Protein AF-A0A8J7EP11-F1 (afdb_monomer_lite)

Foldseek 3Di:
DDDDLVDFDPVLLVLLVVLVVLCVVLVVVLVVLQVVQVVVCVVVVHNVSNVVSNVVSLCVQLLSQLQVVLVVLVVCCVPPVVPRDVVVPDRDDNDGDPVSSVVSVLSSVLLVVLVVVLVVVVVVCCVPVVDDPDPVVCVPPVPPPVVVVVSVVSSSSSSSVSSSVVVVVVVVVVVVVVVVVVVVVVVVVD

Sequence (190 aa):
MKFPTWFPFPSSWLNAVLLLFLTVATSYISDKLFDVGFNFSEFADSPEPFILFGVVALLSPIPVIALFHHFIHLGIGKMAPKLQSPEIGKVKGFLPGLISWWEGLQSWLVMSVSTLSMIGIATVTYRFFNIDFSPTASIIHGNEDGFMGLLGISWLVCAAYLYQVAHLVERRLMAIASKTRNVRYNGLNE

Structure (mmCIF, N/CA/C/O backbone):
data_AF-A0A8J7EP11-F1
#
_entry.id   AF-A0A8J7EP11-F1
#
loop_
_atom_site.group_PDB
_atom_site.id
_atom_site.type_symbol
_atom_site.label_atom_id
_atom_site.label_alt_id
_atom_site.label_comp_id
_atom_site.label_asym_id
_atom_site.label_entity_id
_atom_site.label_seq_id
_atom_site.pdbx_PDB_ins_code
_atom_site.Cartn_x
_atom_site.Cartn_y
_atom_site.Cartn_z
_atom_site.occupancy
_atom_site.B_iso_or_equiv
_atom_site.auth_seq_id
_atom_site.auth_comp_id
_atom_site.auth_asym_id
_atom_site.auth_atom_id
_atom_site.pdbx_PDB_model_num
ATOM 1 N N . MET A 1 1 ? -9.736 6.291 29.036 1.00 44.94 1 MET A N 1
ATOM 2 C CA . MET A 1 1 ? -8.778 7.385 28.759 1.00 44.94 1 MET A CA 1
ATOM 3 C C . MET A 1 1 ? -9.124 8.003 27.412 1.00 44.94 1 MET A C 1
ATOM 5 O O . MET A 1 1 ? -9.293 7.254 26.457 1.00 44.94 1 MET A O 1
ATOM 9 N N . LYS A 1 2 ? -9.306 9.328 27.327 1.00 60.53 2 LYS A N 1
ATOM 10 C CA . LYS A 1 2 ? -9.484 10.017 26.037 1.00 60.53 2 LYS A CA 1
ATOM 11 C C . LYS A 1 2 ? -8.101 10.165 25.401 1.00 60.53 2 LYS A C 1
ATOM 13 O O . LYS A 1 2 ? -7.279 10.903 25.928 1.00 60.53 2 LYS A O 1
ATOM 18 N N . PHE A 1 3 ? -7.838 9.424 24.329 1.00 62.81 3 PHE A N 1
ATOM 19 C CA . PHE A 1 3 ? -6.617 9.605 23.544 1.00 62.81 3 PHE A CA 1
ATOM 20 C C . PHE A 1 3 ? -6.680 10.966 22.828 1.00 62.81 3 PHE A C 1
ATOM 22 O O . PHE A 1 3 ? -7.759 11.328 22.342 1.00 62.81 3 PHE A O 1
ATOM 29 N N . PRO A 1 4 ? -5.581 11.733 22.775 1.00 76.00 4 PRO A N 1
ATOM 30 C CA . PRO A 1 4 ? -5.556 12.991 22.044 1.00 76.00 4 PRO A CA 1
ATOM 31 C C . PRO A 1 4 ? -5.832 12.758 20.557 1.00 76.00 4 PRO A C 1
ATOM 33 O O . PRO A 1 4 ? -5.255 11.872 19.940 1.00 76.00 4 PRO A O 1
ATOM 36 N N . THR A 1 5 ? -6.702 13.575 19.965 1.00 72.81 5 THR A N 1
ATOM 37 C CA . THR A 1 5 ? -7.112 13.431 18.557 1.00 72.81 5 THR A CA 1
ATOM 38 C C . THR A 1 5 ? -6.009 13.762 17.558 1.00 72.81 5 THR A C 1
ATOM 40 O O . THR A 1 5 ? -6.146 13.419 16.392 1.00 72.81 5 THR A O 1
ATOM 43 N N . TRP A 1 6 ? -4.939 14.432 17.989 1.00 79.81 6 TRP A N 1
ATOM 44 C CA . TRP A 1 6 ? -3.799 14.778 17.141 1.00 79.81 6 TRP A CA 1
ATOM 45 C C . TRP A 1 6 ? -2.760 13.656 17.043 1.00 79.81 6 TRP A C 1
ATOM 47 O O . TRP A 1 6 ? -1.939 13.698 16.141 1.00 79.81 6 TRP A O 1
ATOM 57 N N . PHE A 1 7 ? -2.789 12.660 17.935 1.00 86.38 7 PHE A N 1
ATOM 58 C CA . PHE A 1 7 ? -1.867 11.526 17.890 1.00 86.38 7 PHE A CA 1
ATOM 59 C C . PHE A 1 7 ? -2.604 10.261 17.419 1.00 86.38 7 PHE A C 1
ATOM 61 O O . PHE A 1 7 ? -3.674 9.964 17.967 1.00 86.38 7 PHE A O 1
ATOM 68 N N . PRO A 1 8 ? -2.063 9.493 16.452 1.00 87.44 8 PRO A N 1
ATOM 69 C CA . PRO A 1 8 ? -2.730 8.298 15.951 1.00 87.44 8 PRO A CA 1
ATOM 70 C C . PRO A 1 8 ? -3.001 7.267 17.039 1.00 87.44 8 PRO A C 1
ATOM 72 O O . PRO A 1 8 ? -2.177 7.016 17.922 1.00 87.44 8 PRO A O 1
ATOM 75 N N . PHE A 1 9 ? -4.178 6.644 16.966 1.00 87.69 9 PHE A N 1
ATOM 76 C CA . PHE A 1 9 ? -4.529 5.566 17.881 1.00 87.69 9 PHE A CA 1
ATOM 77 C C . PHE A 1 9 ? -3.557 4.387 17.707 1.00 87.69 9 PHE A C 1
ATOM 79 O O . PHE A 1 9 ? -3.067 4.160 16.598 1.00 87.69 9 PHE A O 1
ATOM 86 N N . PRO A 1 10 ? -3.322 3.574 18.754 1.00 86.50 10 PRO A N 1
ATOM 87 C CA . PRO A 1 10 ? -2.454 2.400 18.649 1.00 86.50 10 PRO A CA 1
ATOM 88 C C . PRO A 1 10 ? -2.837 1.441 17.510 1.00 86.50 10 PRO A C 1
ATOM 90 O O . PRO A 1 10 ? -1.961 0.855 16.884 1.00 86.50 10 PRO A O 1
ATOM 93 N N . SER A 1 11 ? -4.131 1.323 17.190 1.00 85.31 11 SER A N 1
ATOM 94 C CA . SER A 1 11 ? -4.606 0.524 16.053 1.00 85.31 11 SER A CA 1
ATOM 95 C C . SER A 1 11 ? -4.133 1.071 14.701 1.00 85.31 11 SER A C 1
ATOM 97 O O . SER A 1 11 ? -3.762 0.295 13.829 1.00 85.31 11 SER A O 1
ATOM 99 N N . SER A 1 12 ? -4.086 2.397 14.532 1.00 89.69 12 SER A N 1
ATOM 100 C CA . SER A 1 12 ? -3.582 3.044 13.313 1.00 89.69 12 SER A CA 1
ATOM 101 C C . SER A 1 12 ? -2.085 2.804 13.127 1.00 89.69 12 SER A C 1
ATOM 103 O O . SER A 1 12 ? -1.644 2.535 12.014 1.00 89.69 12 SER A O 1
ATOM 105 N N . TRP A 1 13 ? -1.314 2.847 14.217 1.00 92.12 13 TRP A N 1
ATOM 106 C CA . TRP A 1 13 ? 0.109 2.503 14.201 1.00 92.12 13 TRP A CA 1
ATOM 107 C C . TRP A 1 13 ? 0.344 1.034 13.860 1.00 92.12 13 TRP A C 1
ATOM 109 O O . TRP A 1 13 ? 1.192 0.736 13.023 1.00 92.12 13 TRP A O 1
ATOM 119 N N . LEU A 1 14 ? -0.430 0.121 14.456 1.00 89.75 14 LEU A N 1
ATOM 120 C CA . LEU A 1 14 ? -0.343 -1.304 14.141 1.00 89.75 14 LEU A CA 1
ATOM 121 C C . LEU A 1 14 ? -0.616 -1.559 12.654 1.00 89.75 14 LEU A C 1
ATOM 123 O O . LEU A 1 14 ? 0.159 -2.262 12.013 1.00 89.75 14 LEU A O 1
ATOM 127 N N . ASN A 1 15 ? -1.660 -0.940 12.095 1.00 90.56 15 ASN A N 1
ATOM 128 C CA . ASN A 1 15 ? -1.984 -1.052 10.671 1.00 90.56 15 ASN A CA 1
ATOM 129 C C . ASN A 1 15 ? -0.886 -0.460 9.776 1.00 90.56 15 ASN A C 1
ATOM 131 O O . ASN A 1 15 ? -0.569 -1.041 8.744 1.00 90.56 15 ASN A O 1
ATOM 135 N N . ALA A 1 16 ? -0.268 0.657 10.168 1.00 92.88 16 ALA A N 1
ATOM 136 C CA . ALA A 1 16 ? 0.844 1.248 9.423 1.00 92.88 16 ALA A CA 1
ATOM 137 C C . ALA A 1 16 ? 2.092 0.347 9.426 1.00 92.88 16 ALA A C 1
ATOM 139 O O . ALA A 1 16 ? 2.721 0.155 8.387 1.00 92.88 16 ALA A O 1
ATOM 140 N N . VAL A 1 17 ? 2.422 -0.258 10.569 1.00 92.19 17 VAL A N 1
ATOM 141 C CA . VAL A 1 17 ? 3.530 -1.221 10.675 1.00 92.19 17 VAL A CA 1
ATOM 142 C C . VAL A 1 17 ? 3.228 -2.489 9.878 1.00 92.19 17 VAL A C 1
ATOM 144 O O . VAL A 1 17 ? 4.093 -2.977 9.157 1.00 92.19 17 VAL A O 1
ATOM 147 N N . LEU A 1 18 ? 1.996 -3.000 9.943 1.00 90.69 18 LEU A N 1
ATOM 148 C CA . LEU A 1 18 ? 1.545 -4.119 9.114 1.00 90.69 18 LEU A CA 1
ATOM 149 C C . LEU A 1 18 ? 1.721 -3.809 7.624 1.00 90.69 18 LEU A C 1
ATOM 151 O O . LEU A 1 18 ? 2.224 -4.636 6.863 1.00 90.69 18 LEU A O 1
ATOM 155 N N . LEU A 1 19 ? 1.330 -2.595 7.231 1.00 92.50 19 LEU A N 1
ATOM 156 C CA . LEU A 1 19 ? 1.439 -2.119 5.865 1.00 92.50 19 LEU A CA 1
ATOM 157 C C . LEU A 1 19 ? 2.893 -2.097 5.398 1.00 92.50 19 LEU A C 1
ATOM 159 O O . LEU A 1 19 ? 3.134 -2.443 4.254 1.00 92.50 19 LEU A O 1
ATOM 163 N N . LEU A 1 20 ? 3.859 -1.781 6.267 1.00 91.50 20 LEU A N 1
ATOM 164 C CA . LEU A 1 20 ? 5.286 -1.819 5.929 1.00 91.50 20 LEU A CA 1
ATOM 165 C C . LEU A 1 20 ? 5.729 -3.222 5.484 1.00 91.50 20 LEU A C 1
ATOM 167 O O . LEU A 1 20 ? 6.351 -3.363 4.432 1.00 91.50 20 LEU A O 1
ATOM 171 N N . PHE A 1 21 ? 5.363 -4.267 6.233 1.00 89.69 21 PHE A N 1
ATOM 172 C CA . PHE A 1 21 ? 5.660 -5.652 5.841 1.00 89.69 21 PHE A CA 1
ATOM 173 C C . PHE A 1 21 ? 4.963 -6.036 4.531 1.00 89.69 21 PHE A C 1
ATOM 175 O O . PHE A 1 21 ? 5.546 -6.701 3.674 1.00 89.69 21 PHE A O 1
ATOM 182 N N . LEU A 1 22 ? 3.722 -5.582 4.356 1.00 91.62 22 LEU A N 1
ATOM 183 C CA . LEU A 1 22 ? 2.955 -5.815 3.138 1.00 91.62 22 LEU A CA 1
ATOM 184 C C . LEU A 1 22 ? 3.528 -5.071 1.932 1.00 91.62 22 LEU A C 1
ATOM 186 O O . LEU A 1 22 ? 3.492 -5.617 0.834 1.00 91.62 22 LEU A O 1
ATOM 190 N N . THR A 1 23 ? 4.101 -3.881 2.109 1.00 90.44 23 THR A N 1
ATOM 191 C CA . THR A 1 23 ? 4.789 -3.148 1.039 1.00 90.44 23 THR A CA 1
ATOM 192 C C . THR A 1 23 ? 5.938 -3.978 0.481 1.00 90.44 23 THR A C 1
ATOM 194 O O . THR A 1 23 ? 6.069 -4.067 -0.731 1.00 90.44 23 THR A O 1
ATOM 197 N N . VAL A 1 24 ? 6.720 -4.650 1.334 1.00 89.50 24 VAL A N 1
ATOM 198 C CA . VAL A 1 24 ? 7.819 -5.527 0.885 1.00 89.50 24 VAL A CA 1
ATOM 199 C C . VAL A 1 24 ? 7.292 -6.735 0.105 1.00 89.50 24 VAL A C 1
ATOM 201 O O . VAL A 1 24 ? 7.807 -7.069 -0.959 1.00 89.50 24 VAL A O 1
ATOM 204 N N . ALA A 1 25 ? 6.248 -7.395 0.610 1.00 89.19 25 ALA A N 1
ATOM 205 C CA . ALA A 1 25 ? 5.669 -8.553 -0.072 1.00 89.19 25 ALA A CA 1
ATOM 206 C C . ALA A 1 25 ? 5.038 -8.171 -1.423 1.00 89.19 25 ALA A C 1
ATOM 208 O O . ALA A 1 25 ? 5.203 -8.873 -2.420 1.00 89.19 25 ALA A O 1
ATOM 209 N N . THR A 1 26 ? 4.317 -7.052 -1.458 1.00 90.94 26 THR A N 1
ATOM 210 C CA . THR A 1 26 ? 3.633 -6.575 -2.663 1.00 90.94 26 THR A CA 1
ATOM 211 C C . THR A 1 26 ? 4.607 -6.008 -3.687 1.00 90.94 26 THR A C 1
ATOM 213 O O . THR A 1 26 ? 4.439 -6.308 -4.864 1.00 90.94 26 THR A O 1
ATOM 216 N N . SER A 1 27 ? 5.664 -5.301 -3.269 1.00 90.75 27 SER A N 1
ATOM 217 C CA . SER A 1 27 ? 6.704 -4.821 -4.185 1.00 90.75 27 SER A CA 1
ATOM 218 C C . SER A 1 27 ? 7.434 -5.974 -4.865 1.00 90.75 27 SER A C 1
ATOM 220 O O . SER A 1 27 ? 7.629 -5.925 -6.075 1.00 90.75 27 SER A O 1
ATOM 222 N N . TYR A 1 28 ? 7.750 -7.046 -4.131 1.00 92.44 28 TYR A N 1
ATOM 223 C CA . TYR A 1 28 ? 8.356 -8.246 -4.708 1.00 92.44 28 TYR A CA 1
ATOM 224 C C . TYR A 1 28 ? 7.461 -8.895 -5.776 1.00 92.44 28 TYR A C 1
ATOM 226 O O . TYR A 1 28 ? 7.932 -9.268 -6.848 1.00 92.44 28 TYR A O 1
ATOM 234 N N . ILE A 1 29 ? 6.157 -9.019 -5.504 1.00 92.69 29 ILE A N 1
ATOM 235 C CA . ILE A 1 29 ? 5.203 -9.594 -6.463 1.00 92.69 29 ILE A CA 1
ATOM 236 C C . ILE A 1 29 ? 5.065 -8.694 -7.696 1.00 92.69 29 ILE A C 1
ATOM 238 O O . ILE A 1 29 ? 5.097 -9.196 -8.818 1.00 92.69 29 ILE A O 1
ATOM 242 N N . SER A 1 30 ? 4.929 -7.380 -7.501 1.00 93.12 30 SER A N 1
ATOM 243 C CA . SER A 1 30 ? 4.805 -6.423 -8.602 1.00 93.12 30 SER A CA 1
ATOM 244 C C . SER A 1 30 ? 6.060 -6.401 -9.476 1.00 93.12 30 SER A C 1
ATOM 246 O O . SER A 1 30 ? 5.925 -6.428 -10.693 1.00 93.12 30 SER A O 1
ATOM 248 N N . ASP A 1 31 ? 7.257 -6.439 -8.885 1.00 92.75 31 ASP A N 1
ATOM 249 C CA . ASP A 1 31 ? 8.540 -6.526 -9.599 1.00 92.75 31 ASP A CA 1
ATOM 250 C C . ASP A 1 31 ? 8.586 -7.745 -10.531 1.00 92.75 31 ASP A C 1
ATOM 252 O O . ASP A 1 31 ? 8.816 -7.620 -11.731 1.00 92.75 31 ASP A O 1
ATOM 256 N N . LYS A 1 32 ? 8.224 -8.925 -10.016 1.00 94.69 32 LYS A N 1
ATOM 257 C CA . LYS A 1 32 ? 8.167 -10.156 -10.821 1.00 94.69 32 LYS A CA 1
ATOM 258 C C . LYS A 1 32 ? 7.123 -10.086 -11.935 1.00 94.69 32 LYS A C 1
ATOM 260 O O . LYS 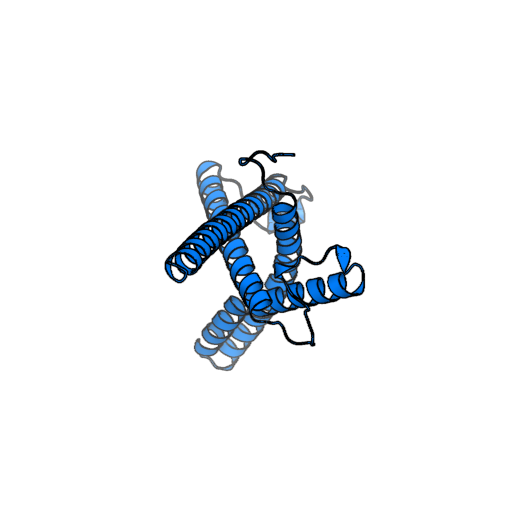A 1 32 ? 7.347 -10.633 -13.012 1.00 94.69 32 LYS A O 1
ATOM 265 N N . LEU A 1 33 ? 5.989 -9.429 -11.701 1.00 94.06 33 LEU A N 1
ATOM 266 C CA . LEU A 1 33 ? 4.974 -9.221 -12.736 1.00 94.06 33 LEU A CA 1
ATOM 267 C C . LEU A 1 33 ? 5.465 -8.263 -13.828 1.00 94.06 33 LEU A C 1
ATOM 269 O O . LEU A 1 33 ? 5.211 -8.527 -15.003 1.00 94.06 33 LEU A O 1
ATOM 273 N N . PHE A 1 34 ? 6.196 -7.204 -13.468 1.00 93.62 34 PHE A N 1
ATOM 274 C CA . PHE A 1 34 ? 6.824 -6.307 -14.438 1.00 93.62 34 PHE A CA 1
ATOM 275 C C . PHE A 1 34 ? 7.907 -7.014 -15.255 1.00 93.62 34 PHE A C 1
ATOM 277 O O . PHE A 1 34 ? 7.884 -6.889 -16.476 1.00 93.62 34 PHE A O 1
ATOM 284 N N . ASP A 1 35 ? 8.777 -7.812 -14.625 1.00 94.62 35 ASP A N 1
ATOM 285 C CA . ASP A 1 35 ? 9.791 -8.624 -15.317 1.00 94.62 35 ASP A CA 1
ATOM 286 C C . ASP A 1 35 ? 9.147 -9.551 -16.356 1.00 94.62 35 ASP A C 1
ATOM 288 O O . ASP A 1 35 ? 9.563 -9.608 -17.513 1.00 94.62 35 ASP A O 1
ATOM 292 N N . VAL A 1 36 ? 8.098 -10.279 -15.956 1.00 95.62 36 VAL A N 1
ATOM 293 C CA . VAL A 1 36 ? 7.364 -11.175 -16.860 1.00 95.62 36 VAL A CA 1
ATOM 294 C C . VAL A 1 36 ? 6.720 -10.384 -17.996 1.00 95.62 36 VAL A C 1
ATOM 296 O O . VAL A 1 36 ? 6.831 -10.792 -19.151 1.00 95.6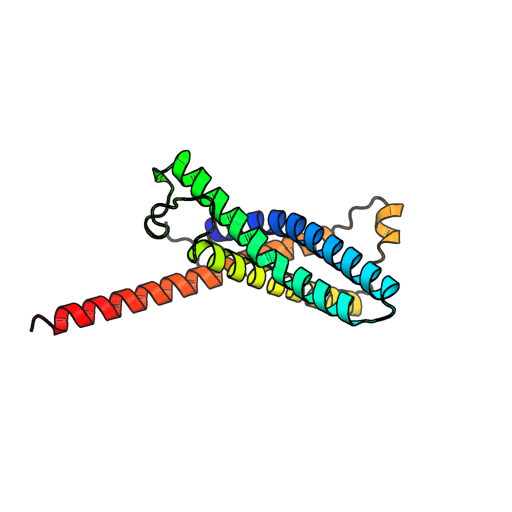2 36 VAL A O 1
ATOM 299 N N . GLY A 1 37 ? 6.088 -9.250 -17.691 1.00 94.94 37 GLY A N 1
ATOM 300 C CA . GLY A 1 37 ? 5.475 -8.380 -18.691 1.00 94.94 37 GLY A CA 1
ATOM 301 C C . GLY A 1 37 ? 6.472 -7.831 -19.703 1.00 94.94 37 GLY A C 1
ATOM 302 O O . GLY A 1 37 ? 6.186 -7.825 -20.899 1.00 94.94 37 GLY A O 1
ATOM 303 N N . PHE A 1 38 ? 7.645 -7.418 -19.230 1.00 95.12 38 PHE A N 1
ATOM 304 C CA . PHE A 1 38 ? 8.735 -6.924 -20.059 1.00 95.12 38 PHE A CA 1
ATOM 305 C C . PHE A 1 38 ? 9.274 -8.029 -20.976 1.00 95.12 38 PHE A C 1
ATOM 307 O O . PHE A 1 38 ? 9.280 -7.863 -22.192 1.00 95.12 38 PHE A O 1
ATOM 314 N N . ASN A 1 39 ? 9.590 -9.202 -20.422 1.00 96.00 39 ASN A N 1
ATOM 315 C CA . ASN A 1 39 ? 10.084 -10.344 -21.196 1.00 96.00 39 ASN A CA 1
ATOM 316 C C . ASN A 1 39 ? 9.076 -10.816 -22.258 1.00 96.00 39 ASN A C 1
ATOM 318 O O . ASN A 1 39 ? 9.457 -11.162 -23.374 1.00 96.00 39 ASN A O 1
ATOM 322 N N . PHE A 1 40 ? 7.779 -10.832 -21.931 1.00 94.62 40 PHE A N 1
ATOM 323 C CA . PHE A 1 40 ? 6.734 -11.171 -22.902 1.00 94.62 40 PHE A CA 1
ATOM 324 C C . PHE A 1 40 ? 6.581 -10.106 -23.987 1.00 94.62 40 PHE A C 1
ATOM 326 O O . PHE A 1 40 ? 6.304 -10.452 -25.133 1.00 94.62 40 PHE A O 1
ATOM 333 N N . SER A 1 41 ? 6.745 -8.831 -23.634 1.00 96.12 41 SER A N 1
ATOM 334 C CA . SER A 1 41 ? 6.695 -7.722 -24.585 1.00 96.12 41 SER A CA 1
ATOM 335 C C . SER A 1 41 ? 7.848 -7.796 -25.585 1.00 96.12 41 SER A C 1
ATOM 337 O O . SER A 1 41 ? 7.604 -7.681 -26.784 1.00 96.12 41 SER A O 1
ATOM 339 N N . GLU A 1 42 ? 9.064 -8.092 -25.115 1.00 95.94 42 GLU A N 1
ATOM 340 C CA . GLU A 1 42 ? 10.221 -8.333 -25.986 1.00 95.94 42 GLU A CA 1
ATOM 341 C C . GLU A 1 42 ? 10.027 -9.576 -26.863 1.00 95.94 42 GLU A C 1
ATOM 343 O O . GLU A 1 42 ? 10.293 -9.536 -28.062 1.00 95.94 42 GLU A O 1
ATOM 348 N N . PHE A 1 43 ? 9.516 -10.675 -26.298 1.00 96.00 43 PHE A N 1
ATOM 349 C CA . PHE A 1 43 ? 9.269 -11.906 -27.054 1.00 96.00 43 PHE A CA 1
ATOM 350 C C . PHE A 1 43 ? 8.225 -11.725 -28.165 1.00 96.00 43 PHE A C 1
ATOM 352 O O . PHE A 1 43 ? 8.357 -12.305 -29.243 1.00 96.00 43 PHE A O 1
ATOM 359 N N . ALA A 1 44 ? 7.175 -10.949 -27.898 1.00 94.88 44 ALA A N 1
ATOM 360 C CA . ALA A 1 44 ? 6.080 -10.716 -28.832 1.00 94.88 44 ALA A CA 1
ATOM 361 C C . ALA A 1 44 ? 6.305 -9.508 -29.761 1.00 94.88 44 ALA A C 1
ATOM 363 O O . ALA A 1 44 ? 5.425 -9.236 -30.574 1.00 94.88 44 ALA A O 1
ATOM 364 N N . ASP A 1 45 ? 7.421 -8.780 -29.610 1.00 96.00 45 ASP A N 1
ATOM 365 C CA . ASP A 1 45 ? 7.717 -7.504 -30.286 1.00 96.00 45 ASP A CA 1
ATOM 366 C C . ASP A 1 45 ? 6.526 -6.526 -30.250 1.00 96.00 45 ASP A C 1
ATOM 368 O O . ASP A 1 45 ? 6.132 -5.912 -31.243 1.00 96.00 45 ASP A O 1
ATOM 372 N N . SER A 1 46 ? 5.862 -6.462 -29.093 1.00 95.88 46 SER A N 1
ATOM 373 C CA . SER A 1 46 ? 4.588 -5.759 -28.940 1.00 95.88 46 SER A CA 1
ATOM 374 C C . SER A 1 46 ? 4.449 -5.198 -27.518 1.00 95.88 46 SER A C 1
ATOM 376 O O . SER A 1 46 ? 4.849 -5.864 -26.558 1.00 95.88 46 SER A O 1
ATOM 378 N N . PRO A 1 47 ? 3.953 -3.961 -27.327 1.00 93.94 47 PRO A N 1
ATOM 379 C CA . PRO A 1 47 ? 3.862 -3.335 -26.003 1.00 93.94 47 PRO A CA 1
ATOM 380 C C . PRO A 1 47 ? 2.676 -3.830 -25.154 1.00 93.94 47 PRO A C 1
ATOM 382 O O . PRO A 1 47 ? 2.626 -3.578 -23.947 1.00 93.94 47 PRO A O 1
ATOM 385 N N . GLU A 1 48 ? 1.700 -4.517 -25.749 1.00 95.75 48 GLU A N 1
ATOM 386 C CA . GLU A 1 48 ? 0.456 -4.936 -25.098 1.00 95.75 48 GLU A CA 1
ATOM 387 C C . GLU A 1 48 ? 0.676 -5.836 -23.870 1.00 95.75 48 GLU A C 1
ATOM 389 O O . GLU A 1 48 ? 0.032 -5.581 -22.845 1.00 95.75 48 GLU A O 1
ATOM 394 N N . PRO A 1 49 ? 1.581 -6.840 -23.889 1.00 94.38 49 PRO A N 1
ATOM 395 C CA . PRO A 1 49 ? 1.853 -7.656 -22.712 1.00 94.38 49 PRO A CA 1
ATOM 396 C C . PRO A 1 49 ? 2.387 -6.827 -21.544 1.00 94.38 49 PRO A C 1
ATOM 398 O O . PRO A 1 49 ? 1.936 -7.015 -20.416 1.00 94.38 49 PRO A O 1
ATOM 401 N N . PHE A 1 50 ? 3.278 -5.863 -21.796 1.00 94.44 50 PHE A N 1
ATOM 402 C CA . PHE A 1 50 ? 3.811 -5.000 -20.742 1.00 94.44 50 PHE A CA 1
ATOM 403 C C . PHE A 1 50 ? 2.699 -4.186 -20.069 1.00 94.44 50 PHE A C 1
ATOM 405 O O . PHE A 1 50 ? 2.635 -4.120 -18.842 1.00 94.44 50 PHE A O 1
ATOM 412 N N . ILE A 1 51 ? 1.772 -3.629 -20.855 1.00 95.62 51 ILE A N 1
ATOM 413 C CA . ILE A 1 51 ? 0.620 -2.886 -20.324 1.00 95.62 51 ILE A CA 1
ATOM 414 C C . ILE A 1 51 ? -0.289 -3.812 -19.506 1.00 95.62 51 ILE A C 1
ATOM 416 O O . ILE A 1 51 ? -0.676 -3.460 -18.389 1.00 95.62 51 ILE A O 1
ATOM 420 N N . LEU A 1 52 ? -0.613 -5.000 -20.028 1.00 96.44 52 LEU A N 1
ATOM 421 C CA . LEU A 1 52 ? -1.466 -5.975 -19.343 1.00 96.44 52 LEU A CA 1
ATOM 422 C C . LEU A 1 52 ? -0.869 -6.381 -17.991 1.00 96.44 52 LEU A C 1
ATOM 424 O O . LEU A 1 52 ? -1.537 -6.278 -16.959 1.00 96.44 52 LEU A O 1
ATOM 428 N N . PHE A 1 53 ? 0.391 -6.811 -17.987 1.00 95.81 53 PHE A N 1
ATOM 429 C CA . PHE A 1 53 ? 1.088 -7.201 -16.766 1.00 95.81 53 PHE A CA 1
ATOM 430 C C . PHE A 1 53 ? 1.306 -6.017 -15.826 1.00 95.81 53 PHE A C 1
ATOM 432 O O . PHE A 1 53 ? 1.209 -6.203 -14.618 1.00 95.81 53 PHE A O 1
ATOM 439 N N . GLY A 1 54 ? 1.493 -4.801 -16.343 1.00 94.19 54 GLY A N 1
ATOM 440 C CA . GLY A 1 54 ? 1.549 -3.585 -15.535 1.00 94.19 54 GLY A CA 1
ATOM 441 C C . GLY A 1 54 ? 0.242 -3.304 -14.789 1.00 94.19 54 GLY A C 1
ATOM 442 O O . GLY A 1 54 ? 0.267 -3.003 -13.596 1.00 94.19 54 GLY A O 1
ATOM 443 N N . VAL A 1 55 ? -0.916 -3.473 -15.439 1.00 95.31 55 VAL A N 1
ATOM 444 C CA . VAL A 1 55 ? -2.228 -3.362 -14.770 1.00 95.31 55 VAL A CA 1
ATOM 445 C C . VAL A 1 55 ? -2.395 -4.453 -13.711 1.00 95.31 55 VAL A C 1
ATOM 447 O O . VAL A 1 55 ? -2.857 -4.173 -12.603 1.00 95.31 55 VAL A O 1
ATOM 450 N N . VAL A 1 56 ? -1.987 -5.688 -14.014 1.00 95.75 56 VAL A N 1
ATOM 451 C CA . VAL A 1 56 ? -2.024 -6.790 -13.040 1.00 95.75 56 VAL A CA 1
ATOM 452 C C . VAL A 1 56 ? -1.099 -6.501 -11.855 1.00 95.75 56 VAL A C 1
ATOM 454 O O . VAL A 1 56 ? -1.523 -6.680 -10.718 1.00 95.75 56 VAL A O 1
ATOM 457 N N . ALA A 1 57 ? 0.111 -5.992 -12.091 1.00 93.69 57 ALA A N 1
ATOM 458 C CA . ALA A 1 57 ? 1.079 -5.611 -11.062 1.00 93.69 57 ALA A CA 1
ATOM 459 C C . ALA A 1 57 ? 0.596 -4.447 -10.188 1.00 93.69 57 ALA A C 1
ATOM 461 O O . ALA A 1 57 ? 0.932 -4.385 -9.006 1.00 93.69 57 ALA A O 1
ATOM 462 N N . LEU A 1 58 ? -0.199 -3.535 -10.754 1.00 92.69 58 LEU A N 1
ATOM 463 C CA . LEU A 1 58 ? -0.808 -2.425 -10.023 1.00 92.69 58 LEU A CA 1
ATOM 464 C C . LEU A 1 58 ? -1.968 -2.888 -9.130 1.00 92.69 58 LEU A C 1
ATOM 466 O O . LEU A 1 58 ? -2.188 -2.325 -8.060 1.00 92.69 58 LEU A O 1
ATOM 470 N N . LEU A 1 59 ? -2.725 -3.897 -9.567 1.00 93.88 59 LEU A N 1
ATOM 471 C CA . LEU A 1 59 ? -3.880 -4.417 -8.832 1.00 93.88 59 LEU A CA 1
ATOM 472 C C . LEU A 1 59 ? -3.532 -5.579 -7.896 1.00 93.88 59 LEU A C 1
ATOM 474 O O . LEU A 1 59 ? -4.278 -5.824 -6.947 1.00 93.88 59 LEU A O 1
ATOM 478 N N . SER A 1 60 ? -2.409 -6.270 -8.112 1.00 93.19 60 SER A N 1
ATOM 479 C CA . SER A 1 60 ? -1.952 -7.405 -7.301 1.00 93.19 60 SER A CA 1
ATOM 480 C C . SER A 1 60 ? -1.782 -7.119 -5.804 1.00 93.19 60 SER A C 1
ATOM 482 O O . SER A 1 60 ? -1.983 -8.052 -5.023 1.00 93.19 60 SER A O 1
ATOM 484 N N . PRO A 1 61 ? -1.483 -5.891 -5.337 1.00 92.94 61 PRO A N 1
ATOM 485 C CA . PRO A 1 61 ? -1.405 -5.620 -3.906 1.00 92.94 61 PRO A CA 1
ATOM 486 C C . PRO A 1 61 ? -2.737 -5.837 -3.180 1.00 92.94 61 PRO A C 1
ATOM 488 O O . PRO A 1 61 ? -2.746 -6.333 -2.056 1.00 92.94 61 PRO A O 1
ATOM 491 N N . ILE A 1 62 ? -3.872 -5.546 -3.824 1.00 93.44 62 ILE A N 1
ATOM 492 C CA . ILE A 1 62 ? -5.206 -5.659 -3.214 1.00 93.44 62 ILE A CA 1
ATOM 493 C C . ILE A 1 62 ? -5.501 -7.093 -2.727 1.00 93.44 62 ILE A C 1
ATOM 495 O O . ILE A 1 62 ? -5.767 -7.257 -1.533 1.00 93.44 62 ILE A O 1
ATOM 499 N N . PRO A 1 63 ? -5.445 -8.148 -3.574 1.00 92.88 63 PRO A N 1
ATOM 500 C CA . PRO A 1 63 ? -5.704 -9.515 -3.127 1.00 92.88 63 PRO A CA 1
ATOM 501 C C . PRO A 1 63 ? -4.666 -10.012 -2.117 1.00 92.88 63 PRO A C 1
ATOM 503 O O . PRO A 1 63 ? -5.033 -10.722 -1.183 1.00 92.88 63 PRO A O 1
ATOM 506 N N . VAL A 1 64 ? -3.392 -9.628 -2.262 1.00 92.25 64 VAL A N 1
ATOM 507 C CA . VAL A 1 64 ? -2.323 -10.020 -1.326 1.00 92.25 64 VAL A CA 1
ATOM 508 C C . VAL A 1 64 ? -2.615 -9.481 0.073 1.00 92.25 64 VAL A C 1
ATOM 510 O O . VAL A 1 64 ? -2.607 -10.238 1.046 1.00 92.25 64 VAL A O 1
ATOM 513 N N . ILE A 1 65 ? -2.941 -8.191 0.171 1.00 92.44 65 ILE A N 1
ATOM 514 C CA . ILE A 1 65 ? -3.249 -7.545 1.447 1.00 92.44 65 ILE A CA 1
ATOM 515 C C . ILE A 1 65 ? -4.563 -8.093 2.025 1.00 92.44 65 ILE A C 1
ATOM 517 O O . ILE A 1 65 ? -4.622 -8.410 3.214 1.00 92.44 65 ILE A O 1
ATOM 521 N N . ALA A 1 66 ? -5.595 -8.289 1.197 1.00 91.75 66 ALA A N 1
ATOM 522 C CA . ALA A 1 66 ? -6.876 -8.853 1.629 1.00 91.75 66 ALA A CA 1
ATOM 523 C C . ALA A 1 66 ? -6.732 -10.268 2.215 1.00 91.75 66 ALA A C 1
ATOM 525 O O . ALA A 1 66 ? -7.309 -10.573 3.262 1.00 91.75 66 ALA A O 1
ATOM 526 N N . LEU A 1 67 ? -5.936 -11.130 1.572 1.00 90.81 67 LEU A N 1
ATOM 527 C CA . LEU A 1 67 ? -5.631 -12.465 2.088 1.00 90.81 67 LEU A CA 1
ATOM 528 C C . LEU A 1 67 ? -4.901 -12.387 3.426 1.00 90.81 67 LEU A C 1
ATOM 530 O O . LEU A 1 67 ? -5.258 -13.098 4.364 1.00 90.81 67 LEU A O 1
ATOM 534 N N . PHE A 1 68 ? -3.913 -11.503 3.539 1.00 90.50 68 PHE A N 1
ATOM 535 C CA . PHE A 1 68 ? -3.148 -11.347 4.769 1.00 90.50 68 PHE A CA 1
ATOM 536 C C . PHE A 1 68 ? -4.025 -10.898 5.944 1.00 90.50 68 PHE A C 1
ATOM 538 O O . PHE A 1 68 ? -3.994 -11.526 7.005 1.00 90.50 68 PHE A O 1
ATOM 545 N N . HIS A 1 69 ? -4.877 -9.888 5.740 1.00 87.00 69 HIS A N 1
ATOM 546 C CA . HIS A 1 69 ? -5.855 -9.468 6.746 1.00 87.00 69 HIS A CA 1
ATOM 547 C C . HIS A 1 69 ? -6.797 -10.612 7.135 1.00 87.00 69 HIS A C 1
ATOM 549 O O . HIS A 1 69 ? -6.998 -10.865 8.323 1.00 87.00 69 HIS A O 1
ATOM 555 N N . HIS A 1 70 ? -7.321 -11.361 6.159 1.00 87.94 70 HIS A N 1
ATOM 556 C CA . HIS A 1 70 ? -8.178 -12.521 6.425 1.00 87.94 70 HIS A CA 1
ATOM 557 C C . HIS A 1 70 ? -7.483 -13.574 7.298 1.00 87.94 70 HIS A C 1
ATOM 559 O O . HIS A 1 70 ? -8.060 -14.040 8.284 1.00 87.94 70 HIS A O 1
ATOM 565 N N . PHE A 1 71 ? -6.233 -13.923 6.987 1.00 87.38 71 PHE A N 1
ATOM 566 C CA . PHE A 1 71 ? -5.475 -14.900 7.772 1.00 87.38 71 PHE A CA 1
ATOM 567 C C . PHE A 1 71 ? -5.157 -14.404 9.183 1.00 87.38 71 PHE A C 1
ATOM 569 O O . PHE A 1 71 ? -5.226 -15.197 10.125 1.00 87.38 71 PHE A O 1
ATOM 576 N N . ILE A 1 72 ? -4.882 -13.111 9.356 1.00 86.06 72 ILE A N 1
ATOM 577 C CA . ILE A 1 72 ? -4.702 -12.508 10.681 1.00 86.06 72 ILE A CA 1
ATOM 578 C C . ILE A 1 72 ? -5.989 -12.611 11.494 1.00 86.06 72 ILE A C 1
ATOM 580 O O . ILE A 1 72 ? -5.955 -13.102 12.623 1.00 86.06 72 ILE A O 1
ATOM 584 N N . HIS A 1 73 ? -7.130 -12.220 10.922 1.00 82.69 73 HIS A N 1
ATOM 585 C CA . HIS A 1 73 ? -8.424 -12.309 11.605 1.00 82.69 73 HIS A CA 1
ATOM 586 C C . HIS A 1 73 ? -8.770 -13.754 11.975 1.00 82.69 73 HIS A C 1
ATOM 588 O O . HIS A 1 73 ? -9.245 -14.018 13.082 1.00 82.69 73 HIS A O 1
ATOM 594 N N . LEU A 1 74 ? -8.481 -14.708 11.087 1.00 84.06 74 LEU A N 1
ATOM 595 C CA . LEU A 1 74 ? -8.678 -16.134 11.343 1.00 84.06 74 LEU A CA 1
ATOM 596 C C . LEU A 1 74 ? -7.746 -16.658 12.451 1.00 84.06 74 LEU A C 1
ATOM 598 O O . LEU A 1 74 ? -8.174 -17.455 13.289 1.00 84.06 74 LEU A O 1
ATOM 602 N N . GLY A 1 75 ? -6.490 -16.207 12.476 1.00 81.69 75 GLY A N 1
ATOM 603 C CA . GLY A 1 75 ? -5.513 -16.542 13.512 1.00 81.69 75 GLY A CA 1
ATOM 604 C C . GLY A 1 75 ? -5.913 -15.996 14.883 1.00 81.69 75 GLY A C 1
ATOM 605 O O . GLY A 1 75 ? -5.994 -16.755 15.851 1.00 81.69 75 GLY A O 1
ATOM 606 N N . ILE A 1 76 ? -6.258 -14.707 14.954 1.00 81.06 76 ILE A N 1
ATOM 607 C CA . ILE A 1 76 ? -6.720 -14.050 16.186 1.00 81.06 76 ILE A CA 1
ATOM 608 C C . ILE A 1 76 ? -8.012 -14.702 16.687 1.00 81.06 76 ILE A C 1
ATOM 610 O O . ILE A 1 76 ? -8.116 -15.010 17.873 1.00 81.06 76 ILE A O 1
ATOM 614 N N . GLY A 1 77 ? -8.966 -14.993 15.797 1.00 75.62 77 GLY A N 1
ATOM 615 C CA . GLY A 1 77 ? -10.218 -15.659 16.161 1.00 75.62 77 GLY A CA 1
ATOM 616 C C . GLY A 1 77 ? -10.021 -17.053 16.772 1.00 75.62 77 GLY A C 1
ATOM 617 O O . GLY A 1 77 ? -10.814 -17.467 17.617 1.00 75.62 77 GLY A O 1
ATOM 618 N N . LYS A 1 78 ? -8.952 -17.770 16.396 1.00 77.94 78 LYS A N 1
ATOM 619 C CA . LYS A 1 78 ? -8.604 -19.080 16.976 1.00 77.94 78 LYS A CA 1
ATOM 620 C C . LYS A 1 78 ? -7.807 -18.970 18.278 1.00 77.94 78 LYS A C 1
ATOM 622 O O . LYS A 1 78 ? -8.085 -19.720 19.209 1.00 77.94 78 LYS A O 1
ATOM 627 N N . MET A 1 79 ? -6.819 -18.077 18.343 1.00 80.62 79 MET A N 1
ATOM 628 C CA . MET A 1 79 ? -5.883 -17.997 19.477 1.00 80.62 79 MET A CA 1
ATOM 629 C C . MET A 1 79 ? -6.393 -17.118 20.621 1.00 80.62 79 MET A C 1
ATOM 631 O O . MET A 1 79 ? -6.125 -17.396 21.788 1.00 80.62 79 MET A O 1
ATOM 635 N N . ALA A 1 80 ? -7.132 -16.058 20.302 1.00 74.81 80 ALA A N 1
ATOM 636 C CA . ALA A 1 80 ? -7.609 -15.078 21.266 1.00 74.81 80 ALA A CA 1
ATOM 637 C C . ALA A 1 80 ? -9.002 -14.548 20.873 1.00 74.81 80 ALA A C 1
ATOM 639 O O . ALA A 1 80 ? -9.159 -13.361 20.586 1.00 74.81 80 ALA A O 1
ATOM 640 N N . PRO A 1 81 ? -10.053 -15.390 20.924 1.00 68.00 81 PRO A N 1
ATOM 641 C CA . PRO A 1 81 ? -11.409 -15.010 20.513 1.00 68.00 81 PRO A CA 1
ATOM 642 C C . PRO A 1 81 ? -11.981 -13.820 21.303 1.00 68.00 81 PRO A C 1
ATOM 644 O O . PRO A 1 81 ? -12.869 -13.128 20.820 1.00 68.00 81 PRO A O 1
ATOM 647 N N . LYS A 1 82 ? -11.454 -13.541 22.506 1.00 68.75 82 LYS A N 1
ATOM 648 C CA . LYS A 1 82 ? -11.821 -12.367 23.318 1.00 68.75 82 LYS A CA 1
ATOM 649 C C . LYS A 1 82 ? -11.307 -11.034 22.752 1.00 68.75 82 LYS A C 1
ATOM 651 O O . LYS A 1 82 ? -11.836 -9.996 23.129 1.00 68.75 82 LYS A O 1
ATOM 656 N N . LEU A 1 83 ? -10.281 -11.054 21.895 1.00 65.44 83 LEU A N 1
ATOM 657 C CA . LEU A 1 83 ? -9.724 -9.867 21.228 1.00 65.44 83 LEU A CA 1
ATOM 658 C C . LEU A 1 83 ? -10.417 -9.565 19.892 1.00 65.44 83 LEU A C 1
ATOM 660 O O . LEU A 1 83 ? -10.144 -8.534 19.282 1.00 65.44 83 LEU A O 1
ATOM 664 N N . GLN A 1 84 ? -11.303 -10.448 19.426 1.00 61.62 84 GLN A N 1
ATOM 665 C CA . GLN A 1 84 ? -12.012 -10.250 18.172 1.00 61.62 84 GLN A CA 1
ATOM 666 C C . GLN A 1 84 ? -13.089 -9.174 18.347 1.00 61.62 84 GLN A C 1
ATOM 668 O O . GLN A 1 84 ? -13.956 -9.280 19.217 1.00 61.62 84 GLN A O 1
ATOM 673 N N . SER A 1 85 ? -13.029 -8.125 17.521 1.00 60.53 85 SER A N 1
ATOM 674 C CA . SER A 1 85 ? -14.047 -7.073 17.536 1.00 60.53 85 SER A CA 1
ATOM 675 C C . SER A 1 85 ? -15.419 -7.664 17.171 1.00 60.53 85 SER A C 1
ATOM 677 O O . SER A 1 85 ? -15.501 -8.414 16.191 1.00 60.53 85 SER A O 1
ATOM 679 N N . PRO A 1 86 ? -16.506 -7.307 17.887 1.00 59.41 86 PRO A N 1
ATOM 680 C CA . PRO A 1 86 ? -17.867 -7.734 17.549 1.00 59.41 86 PRO A CA 1
ATOM 681 C C . PRO A 1 86 ? -18.273 -7.385 16.111 1.00 59.41 86 PRO A C 1
ATOM 683 O O . PRO A 1 86 ? -19.107 -8.068 15.523 1.00 59.41 86 PRO A O 1
ATOM 686 N N . GLU A 1 87 ? -17.667 -6.337 15.545 1.00 57.56 87 GLU A N 1
ATOM 687 C CA . GLU A 1 87 ? -17.951 -5.817 14.204 1.00 57.56 87 GLU A CA 1
ATOM 688 C C . GLU A 1 87 ? -17.447 -6.732 13.075 1.00 57.56 87 GLU A C 1
ATOM 690 O O . GLU A 1 87 ? -18.011 -6.719 11.985 1.00 57.56 87 GLU A O 1
ATOM 695 N N . ILE A 1 88 ? -16.430 -7.564 13.333 1.00 59.94 88 ILE A N 1
ATOM 696 C CA . ILE A 1 88 ? -15.795 -8.432 12.321 1.00 59.94 88 ILE A CA 1
ATOM 697 C C . ILE A 1 88 ? -16.585 -9.745 12.138 1.00 59.94 88 ILE A C 1
ATOM 699 O O . ILE A 1 88 ? -16.449 -10.440 11.130 1.00 59.94 88 ILE A O 1
ATOM 703 N N . GLY A 1 89 ? -17.472 -10.079 13.084 1.00 60.94 89 GLY A N 1
ATOM 704 C CA . GLY A 1 89 ? -18.243 -11.320 13.061 1.00 60.94 89 GLY A CA 1
ATOM 705 C C . GLY A 1 89 ? -17.366 -12.581 13.124 1.00 60.94 89 GLY A C 1
ATOM 706 O O . GLY A 1 89 ? -16.148 -12.531 13.292 1.00 60.94 89 GLY A O 1
ATOM 707 N N . LYS A 1 90 ? -17.988 -13.762 13.014 1.00 63.72 90 LYS A N 1
ATOM 708 C CA . LYS A 1 90 ? -17.251 -15.036 12.959 1.00 63.72 90 LYS A CA 1
ATOM 709 C C . LYS A 1 90 ? -16.726 -15.265 11.543 1.00 63.72 90 LYS A C 1
ATOM 711 O O . LYS A 1 90 ? -17.461 -15.764 10.693 1.00 63.72 90 LYS A O 1
ATOM 716 N N . VAL A 1 91 ? -15.451 -14.957 11.315 1.00 66.56 91 VAL A N 1
ATOM 717 C CA . VAL A 1 91 ? -14.745 -15.309 10.074 1.00 66.56 91 VAL A CA 1
ATOM 718 C C . VAL A 1 91 ? -14.674 -16.838 9.946 1.00 66.56 91 VAL A C 1
ATOM 720 O O . VAL A 1 91 ? -14.178 -17.524 10.842 1.00 66.56 91 VAL A O 1
ATOM 723 N N . LYS A 1 92 ? -15.202 -17.391 8.848 1.00 69.62 92 LYS A N 1
ATOM 724 C CA . LYS A 1 92 ? -15.169 -18.829 8.532 1.00 69.62 92 LYS A CA 1
ATOM 725 C C . LYS A 1 92 ? -14.761 -19.031 7.075 1.00 69.62 92 LYS A C 1
ATOM 727 O O . LYS A 1 92 ? -15.268 -18.343 6.200 1.00 69.62 92 LYS A O 1
ATOM 732 N N . GLY A 1 93 ? -13.915 -20.031 6.828 1.00 75.75 93 GLY A N 1
ATOM 733 C CA . GLY A 1 93 ? -13.475 -20.415 5.485 1.00 75.75 93 GLY A CA 1
ATOM 734 C C . GLY A 1 93 ? -12.082 -19.903 5.115 1.00 75.75 93 GLY A C 1
ATOM 735 O O . GLY A 1 93 ? -11.467 -19.124 5.841 1.00 75.75 93 GLY A O 1
ATOM 736 N N . PHE A 1 94 ? -11.569 -20.400 3.990 1.00 74.94 94 PHE A N 1
ATOM 737 C CA . PHE A 1 94 ? -10.230 -20.079 3.485 1.00 74.94 94 PHE A CA 1
ATOM 738 C C . PHE A 1 94 ? -10.205 -18.815 2.611 1.00 74.94 94 PHE A C 1
ATOM 740 O O . PHE A 1 94 ? -9.169 -18.175 2.490 1.00 74.94 94 PHE A O 1
ATOM 747 N N . LEU A 1 95 ? -11.347 -18.446 2.025 1.00 82.06 95 LEU A N 1
ATOM 748 C CA . LEU A 1 95 ? -11.457 -17.293 1.135 1.00 82.06 95 LEU A CA 1
ATOM 749 C C . LEU A 1 95 ? -11.759 -16.000 1.913 1.00 82.06 95 LEU A C 1
ATOM 751 O O . LEU A 1 95 ? -12.560 -16.044 2.853 1.00 82.06 95 LEU A O 1
ATOM 755 N N . PRO A 1 96 ? -11.170 -14.860 1.501 1.00 82.19 96 PRO A N 1
ATOM 756 C CA . PRO A 1 96 ? -11.409 -13.569 2.128 1.00 82.19 96 PRO A CA 1
ATOM 757 C C . PRO A 1 96 ? -12.855 -13.119 1.914 1.00 82.19 96 PRO A C 1
ATOM 759 O O . PRO A 1 96 ? -13.389 -13.169 0.802 1.00 82.19 96 PRO A O 1
ATOM 762 N N . GLY A 1 97 ? -13.490 -12.663 2.993 1.00 84.12 97 GLY A N 1
ATOM 763 C CA . GLY A 1 97 ? -14.809 -12.035 2.930 1.00 84.12 97 GLY A CA 1
ATOM 764 C C . GLY A 1 97 ? -14.745 -10.615 2.358 1.00 84.12 97 GLY A C 1
ATOM 765 O O . GLY A 1 97 ? -13.672 -10.030 2.229 1.00 84.12 97 GLY A O 1
ATOM 766 N N . LEU A 1 98 ? -15.909 -10.022 2.068 1.00 85.62 98 LEU A N 1
ATOM 767 C CA . LEU A 1 98 ? -16.014 -8.650 1.538 1.00 85.62 98 LEU A CA 1
ATOM 768 C C . LEU A 1 98 ? -15.299 -7.605 2.412 1.00 85.62 98 LEU A C 1
ATOM 770 O O . LEU A 1 98 ? -14.714 -6.666 1.888 1.00 85.62 98 LEU A O 1
ATOM 774 N N . ILE A 1 99 ? -15.312 -7.792 3.735 1.00 83.50 99 ILE A N 1
ATOM 775 C CA . ILE A 1 99 ? -14.636 -6.901 4.689 1.00 83.50 99 ILE A CA 1
ATOM 776 C C . ILE A 1 99 ? -13.116 -6.945 4.485 1.00 83.50 99 ILE A C 1
ATOM 778 O O . ILE A 1 99 ? -12.484 -5.901 4.424 1.00 83.50 99 ILE A O 1
ATOM 782 N N . SER A 1 100 ? -12.530 -8.128 4.287 1.00 86.88 100 SER A N 1
ATOM 783 C CA . SER A 1 100 ? -11.089 -8.261 4.040 1.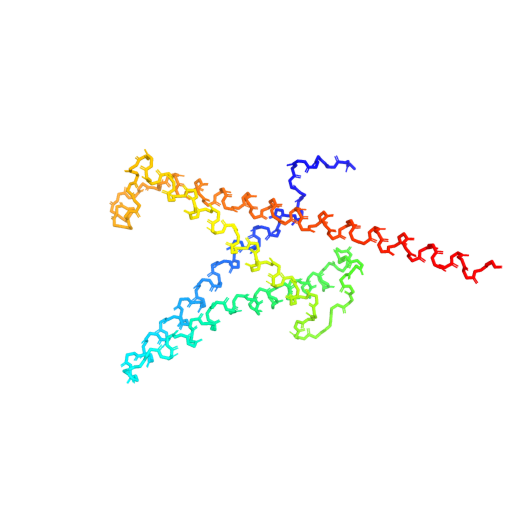00 86.88 100 SER A CA 1
ATOM 784 C C . SER A 1 100 ? -10.677 -7.680 2.686 1.00 86.88 100 SER A C 1
ATOM 786 O O . SER A 1 100 ? -9.600 -7.106 2.570 1.00 86.88 100 SER A O 1
ATOM 788 N N . TRP A 1 101 ? -11.537 -7.772 1.667 1.00 89.81 101 TRP A N 1
ATOM 789 C CA . TRP A 1 101 ? -11.322 -7.076 0.392 1.00 89.81 101 TRP A CA 1
ATOM 790 C C . TRP A 1 101 ? -11.357 -5.558 0.547 1.00 89.81 101 TRP A C 1
ATOM 792 O O . TRP A 1 101 ? -10.526 -4.863 -0.036 1.00 89.81 101 TRP A O 1
ATOM 802 N N . TRP A 1 102 ? -12.297 -5.051 1.345 1.00 88.75 102 TRP A N 1
ATOM 803 C CA . TRP A 1 102 ? -12.384 -3.631 1.666 1.00 88.75 102 TRP A CA 1
ATOM 804 C C . TRP A 1 102 ? -11.136 -3.140 2.408 1.00 88.75 102 TRP A C 1
ATOM 806 O O . TRP A 1 102 ? -10.544 -2.141 2.005 1.00 88.75 102 TRP A O 1
ATOM 816 N N . GLU A 1 103 ? -10.681 -3.887 3.419 1.00 88.44 103 GLU A N 1
ATOM 817 C CA . GLU A 1 103 ? -9.420 -3.626 4.125 1.00 88.44 103 GLU A CA 1
ATOM 818 C C . GLU A 1 103 ? -8.225 -3.659 3.157 1.00 88.44 103 GLU A C 1
ATOM 820 O O . GLU A 1 103 ? -7.376 -2.771 3.194 1.00 88.44 103 GLU A O 1
ATOM 825 N N . GLY A 1 104 ? -8.189 -4.619 2.226 1.00 91.50 104 GLY A N 1
ATOM 826 C CA . GLY A 1 104 ? -7.182 -4.699 1.163 1.00 91.50 104 GLY A CA 1
ATOM 827 C C . GLY A 1 104 ? -7.123 -3.453 0.282 1.00 91.50 104 GLY A C 1
ATOM 828 O O . GLY A 1 104 ? -6.049 -2.887 0.066 1.00 91.50 104 GLY A O 1
ATOM 829 N N . LEU A 1 105 ? -8.282 -2.994 -0.191 1.00 92.81 105 LEU A N 1
ATOM 830 C CA . LEU A 1 105 ? -8.401 -1.791 -1.013 1.00 92.81 105 LEU A CA 1
ATOM 831 C C . LEU A 1 105 ? -7.987 -0.531 -0.241 1.00 92.81 105 LEU A C 1
ATOM 833 O O . LEU A 1 105 ? -7.260 0.312 -0.768 1.00 92.81 105 LEU A O 1
ATOM 837 N N . GLN A 1 106 ? -8.428 -0.407 1.011 1.00 92.88 106 GLN A N 1
ATOM 838 C CA . GLN A 1 106 ? -8.090 0.721 1.873 1.00 92.88 106 GLN A CA 1
ATOM 839 C C . GLN A 1 106 ? -6.582 0.786 2.133 1.00 92.88 106 GLN A C 1
ATOM 841 O O . GLN A 1 106 ? -5.978 1.847 1.969 1.00 92.88 106 GLN A O 1
ATOM 846 N N . SER A 1 107 ? -5.966 -0.342 2.484 1.00 93.62 107 SER A N 1
ATOM 847 C CA . SER A 1 107 ? -4.523 -0.459 2.697 1.00 93.62 107 SER A CA 1
ATOM 848 C C . SER A 1 107 ? -3.730 -0.096 1.442 1.00 93.62 107 SER A C 1
ATOM 850 O O . SER A 1 107 ? -2.742 0.635 1.527 1.00 93.62 107 SER A O 1
ATOM 852 N N . TRP A 1 108 ? -4.192 -0.528 0.265 1.00 94.75 108 TRP A N 1
ATOM 853 C CA . TRP A 1 108 ? -3.579 -0.156 -1.009 1.00 94.75 108 TRP A CA 1
ATOM 854 C C . TRP A 1 108 ? -3.651 1.352 -1.288 1.00 94.75 108 TRP A C 1
ATOM 856 O O . TRP A 1 108 ? -2.666 1.957 -1.720 1.00 94.75 108 TRP A O 1
ATOM 866 N N . LEU A 1 109 ? -4.783 1.991 -0.981 1.00 94.44 109 LEU A N 1
ATOM 867 C CA . LEU A 1 109 ? -4.940 3.438 -1.126 1.00 94.44 109 LEU A CA 1
ATOM 868 C C . LEU A 1 109 ? -4.014 4.192 -0.165 1.00 94.44 109 LEU A C 1
ATOM 870 O O . LEU A 1 109 ? -3.317 5.114 -0.587 1.00 94.44 109 LEU A O 1
ATOM 874 N N . VAL A 1 110 ? -3.963 3.783 1.106 1.00 95.12 110 VAL A N 1
ATOM 875 C CA . VAL A 1 110 ? -3.065 4.380 2.109 1.00 95.12 110 VAL A CA 1
ATOM 876 C C . VAL A 1 110 ? -1.607 4.256 1.669 1.00 95.12 110 VAL A C 1
ATOM 878 O O . VAL A 1 110 ? -0.871 5.242 1.718 1.00 95.12 110 VAL A O 1
ATOM 881 N N . MET A 1 111 ? -1.205 3.076 1.189 1.00 93.62 111 MET A N 1
ATOM 882 C CA . MET A 1 111 ? 0.134 2.836 0.650 1.00 93.62 111 MET A CA 1
ATOM 883 C C . MET A 1 111 ? 0.436 3.783 -0.514 1.00 93.62 111 MET A C 1
ATOM 885 O O . MET A 1 111 ? 1.445 4.484 -0.488 1.00 93.62 111 MET A O 1
ATOM 889 N N . SER A 1 112 ? -0.467 3.857 -1.493 1.00 93.81 112 SER A N 1
ATOM 890 C CA . SER A 1 112 ? -0.308 4.696 -2.684 1.00 93.81 112 SER A CA 1
ATOM 891 C C . SER A 1 112 ? -0.168 6.176 -2.325 1.00 93.81 112 SER A C 1
ATOM 893 O O . SER A 1 112 ? 0.769 6.836 -2.770 1.00 93.81 112 SER A O 1
ATOM 895 N N . VAL A 1 113 ? -1.060 6.702 -1.480 1.00 95.31 113 VAL A N 1
ATOM 896 C CA . VAL A 1 113 ? -1.048 8.119 -1.079 1.00 95.31 113 VAL A CA 1
ATOM 897 C C . VAL A 1 113 ? 0.189 8.452 -0.246 1.00 95.31 113 VAL A C 1
ATOM 899 O O . VAL A 1 113 ? 0.798 9.501 -0.461 1.00 95.31 113 VAL A O 1
ATOM 902 N N . SER A 1 114 ? 0.597 7.566 0.667 1.00 94.00 114 SER A N 1
ATOM 903 C CA . SER A 1 114 ? 1.814 7.764 1.459 1.00 94.00 114 SER A CA 1
ATOM 904 C C . SER A 1 114 ? 3.062 7.781 0.567 1.00 94.00 114 SER A C 1
ATOM 906 O O . SER A 1 114 ? 3.877 8.702 0.648 1.00 94.00 114 SER A O 1
ATOM 908 N N . THR A 1 115 ? 3.174 6.830 -0.364 1.00 91.69 115 THR A N 1
ATOM 909 C CA . THR A 1 115 ? 4.292 6.756 -1.316 1.00 91.69 115 THR A CA 1
ATOM 910 C C . THR A 1 115 ? 4.340 7.975 -2.235 1.00 91.69 115 THR A C 1
ATOM 912 O O . THR A 1 115 ? 5.399 8.581 -2.373 1.00 91.69 115 THR A O 1
ATOM 915 N N . LEU A 1 116 ? 3.205 8.406 -2.797 1.00 93.62 116 LEU A N 1
ATOM 916 C CA . LEU A 1 116 ? 3.136 9.623 -3.616 1.00 93.62 116 LEU A CA 1
ATOM 917 C C . LEU A 1 116 ? 3.525 10.875 -2.824 1.00 93.62 116 LEU A C 1
ATOM 919 O O . LEU A 1 116 ? 4.243 11.731 -3.341 1.00 93.62 116 LEU A O 1
ATOM 923 N N . SER A 1 117 ? 3.102 10.963 -1.562 1.00 92.56 117 SER A N 1
ATOM 924 C CA . SER A 1 117 ? 3.477 12.073 -0.680 1.00 92.56 117 SER A CA 1
ATOM 925 C C . SER A 1 117 ? 4.990 12.113 -0.464 1.00 92.56 117 SER A C 1
ATOM 927 O O . SER A 1 117 ? 5.597 13.178 -0.565 1.00 92.56 117 SER A O 1
ATOM 929 N N . MET A 1 118 ? 5.618 10.956 -0.230 1.00 90.69 118 MET A N 1
ATOM 930 C CA . MET A 1 118 ? 7.070 10.880 -0.052 1.00 90.69 118 MET A CA 1
ATOM 931 C C . MET A 1 118 ? 7.838 11.162 -1.336 1.00 90.69 118 MET A C 1
ATOM 933 O O . MET A 1 118 ? 8.834 11.873 -1.278 1.00 90.69 118 MET A O 1
ATOM 937 N N . ILE A 1 119 ? 7.369 10.680 -2.490 1.00 89.75 119 ILE A N 1
ATOM 938 C CA . ILE A 1 119 ? 7.957 11.027 -3.792 1.00 89.75 119 ILE A CA 1
ATOM 939 C C . ILE A 1 119 ? 7.902 12.544 -4.001 1.00 89.75 119 ILE A C 1
ATOM 941 O O . ILE A 1 119 ? 8.899 13.142 -4.404 1.00 89.75 119 ILE A O 1
ATOM 945 N N . GLY A 1 120 ? 6.773 13.183 -3.681 1.00 89.69 120 GLY A N 1
ATOM 946 C CA . GLY A 1 120 ? 6.627 14.637 -3.752 1.00 89.69 120 GLY A CA 1
ATOM 947 C C . GLY A 1 120 ? 7.629 15.372 -2.860 1.00 89.69 120 GLY A C 1
ATOM 948 O O . GLY A 1 120 ? 8.334 16.262 -3.335 1.00 89.69 120 GLY A O 1
ATOM 949 N N . ILE A 1 121 ? 7.748 14.962 -1.593 1.00 87.81 121 ILE A N 1
ATOM 950 C CA . ILE A 1 121 ? 8.724 15.534 -0.651 1.00 87.81 121 ILE A CA 1
ATOM 951 C C . ILE A 1 121 ? 10.151 15.317 -1.159 1.00 87.81 121 ILE A C 1
ATOM 953 O O . ILE A 1 121 ? 10.899 16.282 -1.270 1.00 87.81 121 ILE A O 1
ATOM 957 N N . ALA A 1 122 ? 10.515 14.089 -1.533 1.00 85.06 122 ALA A N 1
ATOM 958 C CA . ALA A 1 122 ? 11.846 13.757 -2.028 1.00 85.06 122 ALA A CA 1
ATOM 959 C C . ALA A 1 122 ? 12.208 14.555 -3.290 1.00 85.06 122 ALA A C 1
ATOM 961 O O . ALA A 1 122 ? 13.317 15.070 -3.384 1.00 85.06 122 ALA A O 1
ATOM 962 N N . THR A 1 123 ? 11.265 14.737 -4.220 1.00 86.00 123 THR A N 1
ATOM 963 C CA . THR A 1 123 ? 11.466 15.524 -5.451 1.00 86.00 123 THR A CA 1
ATOM 964 C C . THR A 1 123 ? 11.707 17.002 -5.146 1.00 86.00 123 THR A C 1
ATOM 966 O O . THR A 1 123 ? 12.608 17.624 -5.712 1.00 86.00 123 THR A O 1
ATOM 969 N N . VAL A 1 124 ? 10.926 17.577 -4.228 1.00 86.50 124 VAL A N 1
ATOM 970 C CA . VAL A 1 124 ? 11.117 18.958 -3.768 1.00 86.50 124 VAL A CA 1
ATOM 971 C C . VAL A 1 124 ? 12.479 19.086 -3.083 1.00 86.50 124 VAL A C 1
ATOM 973 O O . VAL A 1 124 ? 13.282 19.936 -3.466 1.00 86.50 124 VAL A O 1
ATOM 976 N N . THR A 1 125 ? 12.796 18.208 -2.132 1.00 81.50 125 THR A N 1
ATOM 977 C CA . THR A 1 125 ? 14.072 18.248 -1.410 1.00 81.50 125 THR A CA 1
ATOM 978 C C . THR A 1 125 ? 15.265 18.051 -2.348 1.00 81.50 125 THR A C 1
ATOM 980 O O . THR A 1 125 ? 16.237 18.792 -2.228 1.00 81.50 125 THR A O 1
ATOM 983 N N . TYR A 1 126 ? 15.179 17.145 -3.329 1.00 77.62 126 TYR A N 1
ATOM 984 C CA . TYR A 1 126 ? 16.195 16.978 -4.374 1.00 77.62 126 TYR A CA 1
ATOM 985 C C . TYR A 1 126 ? 16.505 18.309 -5.052 1.00 77.62 126 TYR A C 1
ATOM 987 O O . TYR A 1 126 ? 17.656 18.740 -5.114 1.00 77.62 126 TYR A O 1
ATOM 995 N N . ARG A 1 127 ? 15.455 18.998 -5.511 1.00 80.25 127 ARG A N 1
ATOM 996 C CA . ARG A 1 127 ? 15.600 20.242 -6.263 1.00 80.25 127 ARG A CA 1
ATOM 997 C C . ARG A 1 127 ? 16.189 21.377 -5.428 1.00 80.25 127 ARG A C 1
ATOM 999 O O . ARG A 1 127 ? 16.948 22.175 -5.969 1.00 80.25 127 ARG A O 1
ATOM 1006 N N . PHE A 1 128 ? 15.818 21.475 -4.154 1.00 77.62 128 PHE A N 1
ATOM 1007 C CA . PHE A 1 128 ? 16.248 22.576 -3.287 1.00 77.62 128 PHE A CA 1
ATOM 1008 C C . PHE A 1 128 ? 17.613 22.345 -2.634 1.00 77.62 128 PHE A C 1
ATOM 1010 O O . PHE A 1 128 ? 18.341 23.311 -2.418 1.00 77.62 128 PHE A O 1
ATOM 1017 N N . PHE A 1 129 ? 17.964 21.095 -2.330 1.00 74.94 129 PHE A N 1
ATOM 1018 C CA . PHE A 1 129 ? 19.165 20.762 -1.558 1.00 74.94 129 PHE A CA 1
ATOM 1019 C C . PHE A 1 129 ? 20.244 20.037 -2.373 1.00 74.94 129 PHE A C 1
ATOM 1021 O O . PHE A 1 129 ? 21.324 19.799 -1.843 1.00 74.94 129 PHE A O 1
ATOM 1028 N N . ASN A 1 130 ? 19.978 19.712 -3.646 1.00 67.81 130 ASN A N 1
ATOM 1029 C CA . ASN A 1 130 ? 20.917 19.054 -4.562 1.00 67.81 130 ASN A CA 1
ATOM 1030 C C . ASN A 1 130 ? 21.525 17.759 -3.976 1.00 67.81 130 ASN A C 1
ATOM 1032 O O . ASN A 1 130 ? 22.699 17.460 -4.187 1.00 67.81 130 ASN A O 1
ATOM 1036 N N . ILE A 1 131 ? 20.722 17.031 -3.190 1.00 67.50 131 ILE A N 1
ATOM 1037 C CA . ILE A 1 131 ? 21.095 15.769 -2.539 1.00 67.50 131 ILE A CA 1
ATOM 1038 C C . ILE A 1 131 ? 21.145 14.683 -3.610 1.00 67.50 131 ILE A C 1
ATOM 1040 O O . ILE A 1 131 ? 20.157 14.477 -4.303 1.00 67.50 131 ILE A O 1
ATOM 1044 N N . ASP A 1 132 ? 22.264 13.986 -3.761 1.00 64.62 132 ASP A N 1
ATOM 1045 C CA . ASP A 1 132 ? 22.388 12.944 -4.780 1.00 64.62 132 ASP A CA 1
ATOM 1046 C C . ASP A 1 132 ? 21.766 11.626 -4.282 1.00 64.62 132 ASP A C 1
ATOM 1048 O O . ASP A 1 132 ? 22.185 11.082 -3.264 1.00 64.62 132 ASP A O 1
ATOM 1052 N N . PHE A 1 133 ? 20.745 11.118 -4.979 1.00 60.59 133 PHE A N 1
ATOM 1053 C CA . PHE A 1 133 ? 20.011 9.889 -4.618 1.00 60.59 133 PHE A CA 1
ATOM 1054 C C . PHE A 1 133 ? 20.527 8.641 -5.359 1.00 60.59 133 PHE A C 1
ATOM 1056 O O . PHE A 1 133 ? 19.828 7.631 -5.450 1.00 60.59 133 PHE A O 1
ATOM 1063 N N . SER A 1 134 ? 21.729 8.717 -5.936 1.00 57.59 134 SER A N 1
ATOM 1064 C CA . SER A 1 134 ? 22.321 7.652 -6.749 1.00 57.59 134 SER A CA 1
ATOM 1065 C C . SER A 1 134 ? 22.459 6.323 -5.975 1.00 57.59 134 SER A C 1
ATOM 1067 O O . SER A 1 134 ? 23.147 6.288 -4.950 1.00 57.59 134 SER A O 1
ATOM 1069 N N . PRO A 1 135 ? 21.902 5.201 -6.484 1.00 53.69 135 PRO A N 1
ATOM 1070 C CA . PRO A 1 135 ? 22.056 3.869 -5.884 1.00 53.69 135 PRO A CA 1
ATOM 1071 C C . PRO A 1 135 ? 23.518 3.417 -5.758 1.00 53.69 135 PRO A C 1
ATOM 1073 O O . PRO A 1 135 ? 23.844 2.556 -4.946 1.00 53.69 135 PRO A O 1
ATOM 1076 N N . THR A 1 136 ? 24.417 3.984 -6.566 1.00 47.72 136 THR A N 1
ATOM 1077 C CA . THR A 1 136 ? 25.836 3.617 -6.592 1.00 47.72 136 THR A CA 1
ATOM 1078 C C . THR A 1 136 ? 26.628 4.244 -5.443 1.00 47.72 136 THR A C 1
ATOM 1080 O O . THR A 1 136 ? 27.639 3.680 -5.032 1.00 47.72 136 THR A O 1
ATOM 1083 N N . ALA A 1 137 ? 26.180 5.378 -4.891 1.00 46.97 137 ALA A N 1
ATOM 1084 C CA . ALA A 1 137 ? 26.867 6.049 -3.784 1.00 46.97 137 ALA A CA 1
ATOM 1085 C C . ALA A 1 137 ? 26.654 5.323 -2.441 1.00 46.97 137 ALA A C 1
ATOM 1087 O O . ALA A 1 137 ? 27.592 5.193 -1.652 1.00 46.97 137 ALA A O 1
ATOM 1088 N N . SER A 1 138 ? 25.458 4.772 -2.216 1.00 48.34 138 SER A N 1
ATOM 1089 C CA . SER A 1 138 ? 25.095 4.086 -0.968 1.00 48.34 138 SER A CA 1
ATOM 1090 C C . SER A 1 138 ? 25.720 2.691 -0.831 1.00 48.34 138 SER A C 1
ATOM 1092 O O . SER A 1 138 ? 26.054 2.273 0.276 1.00 48.34 138 SER A O 1
ATOM 1094 N N . ILE A 1 139 ? 25.962 1.986 -1.944 1.00 47.03 139 ILE A N 1
ATOM 1095 C CA . ILE A 1 139 ? 26.617 0.664 -1.938 1.00 47.03 139 ILE A CA 1
ATOM 1096 C C . ILE A 1 139 ? 28.133 0.782 -1.690 1.00 47.03 139 ILE A C 1
ATOM 1098 O O . ILE A 1 139 ? 28.721 -0.092 -1.056 1.00 47.03 139 ILE A O 1
ATOM 1102 N N . ILE A 1 140 ? 28.777 1.858 -2.160 1.00 47.47 140 ILE A N 1
ATOM 1103 C CA . ILE A 1 140 ? 30.240 2.030 -2.078 1.00 47.47 140 ILE A CA 1
ATOM 1104 C C . ILE A 1 140 ? 30.680 2.649 -0.742 1.00 47.47 140 ILE A C 1
ATOM 1106 O O . ILE A 1 140 ? 31.766 2.326 -0.259 1.00 47.47 140 ILE A O 1
ATOM 1110 N N . HIS A 1 141 ? 29.864 3.509 -0.119 1.00 48.84 141 HIS A N 1
ATOM 1111 C CA . HIS A 1 141 ? 30.285 4.244 1.080 1.00 48.84 141 HIS A CA 1
ATOM 1112 C C . HIS A 1 141 ? 29.776 3.730 2.425 1.00 48.84 141 HIS A C 1
ATOM 1114 O O . HIS A 1 141 ? 30.228 4.256 3.438 1.00 48.84 141 HIS A O 1
ATOM 1120 N N . GLY A 1 142 ? 28.925 2.697 2.481 1.00 45.88 142 GLY A N 1
ATOM 1121 C CA . GLY A 1 142 ? 28.545 2.033 3.743 1.00 45.88 142 GLY A CA 1
ATOM 1122 C C . GLY A 1 142 ? 27.962 2.962 4.818 1.00 45.88 142 GLY A C 1
ATOM 1123 O O . GLY A 1 142 ? 27.822 2.566 5.972 1.00 45.88 142 GLY A O 1
ATOM 1124 N N . ASN A 1 143 ? 27.649 4.203 4.449 1.00 49.44 143 ASN A N 1
ATOM 1125 C CA . ASN A 1 143 ? 27.037 5.185 5.306 1.00 49.44 143 ASN A CA 1
ATOM 1126 C C . ASN A 1 143 ? 25.546 5.031 5.050 1.00 49.44 143 ASN A C 1
ATOM 1128 O O . ASN A 1 143 ? 25.060 5.327 3.961 1.00 49.44 143 ASN A O 1
ATOM 1132 N N . GLU A 1 144 ? 24.840 4.463 6.019 1.00 53.50 144 GLU A N 1
ATOM 1133 C CA . GLU A 1 144 ? 23.387 4.452 6.015 1.00 53.50 144 GLU A CA 1
ATOM 1134 C C . GLU A 1 144 ? 22.932 5.912 5.968 1.00 53.50 144 GLU A C 1
ATOM 1136 O O . GLU A 1 144 ? 22.981 6.622 6.974 1.00 53.50 144 GLU A O 1
ATOM 1141 N N . ASP A 1 145 ? 22.570 6.395 4.779 1.00 63.94 145 ASP A N 1
ATOM 1142 C CA . ASP A 1 145 ? 22.121 7.764 4.578 1.00 63.94 145 ASP A CA 1
ATOM 1143 C C . ASP A 1 145 ? 20.895 7.991 5.466 1.00 63.94 145 ASP A C 1
ATOM 1145 O O . ASP A 1 145 ? 19.775 7.603 5.125 1.00 63.94 145 ASP A O 1
ATOM 1149 N N . GLY A 1 146 ? 21.095 8.618 6.631 1.00 68.19 146 GLY A N 1
ATOM 1150 C CA . GLY A 1 146 ? 20.041 8.850 7.623 1.00 68.19 146 GLY A CA 1
ATOM 1151 C C . GLY A 1 146 ? 18.817 9.554 7.031 1.00 68.19 146 GLY A C 1
ATOM 1152 O O . GLY A 1 146 ? 17.708 9.406 7.534 1.00 68.19 146 GLY A O 1
ATOM 1153 N N . PHE A 1 147 ? 18.992 10.243 5.902 1.00 73.94 147 PHE A N 1
ATOM 1154 C CA . PHE A 1 147 ? 17.920 10.812 5.099 1.00 73.94 147 PHE A CA 1
ATOM 1155 C C . PHE A 1 147 ? 16.935 9.767 4.536 1.00 73.94 147 PHE A C 1
ATOM 1157 O O . PHE A 1 147 ? 15.726 9.977 4.621 1.00 73.94 147 PHE A O 1
ATOM 1164 N N . MET A 1 148 ? 17.406 8.620 4.033 1.00 74.19 148 MET A N 1
ATOM 1165 C CA . MET A 1 148 ? 16.530 7.521 3.594 1.00 74.19 148 MET A CA 1
ATOM 1166 C C . MET A 1 148 ? 15.750 6.931 4.772 1.00 74.19 148 MET A C 1
ATOM 1168 O O . MET A 1 148 ? 14.550 6.672 4.661 1.00 74.19 148 MET A O 1
ATOM 1172 N N . GLY A 1 149 ? 16.401 6.804 5.932 1.00 80.50 149 GLY A N 1
ATOM 1173 C CA . GLY A 1 149 ? 15.737 6.424 7.180 1.00 80.50 149 GLY A CA 1
ATOM 1174 C C . GLY A 1 149 ? 14.642 7.420 7.581 1.00 80.50 149 GLY A C 1
ATOM 1175 O O . GLY A 1 149 ? 13.525 7.016 7.906 1.00 80.50 149 GLY A O 1
ATOM 1176 N N . LEU A 1 150 ? 14.917 8.725 7.487 1.00 83.75 150 LEU A N 1
ATOM 1177 C CA . LEU A 1 150 ? 13.940 9.785 7.756 1.00 83.75 150 LEU A CA 1
ATOM 1178 C C . LEU A 1 150 ? 12.758 9.752 6.782 1.00 83.75 150 LEU A C 1
ATOM 1180 O O . LEU A 1 150 ? 11.621 9.945 7.220 1.00 83.75 150 LEU A O 1
ATOM 1184 N N . LEU A 1 151 ? 12.988 9.475 5.496 1.00 85.31 151 LEU A N 1
ATOM 1185 C CA . LEU A 1 151 ? 11.910 9.284 4.522 1.00 85.31 151 LEU A CA 1
ATOM 1186 C C . LEU A 1 151 ? 11.051 8.065 4.869 1.00 85.31 151 LEU A C 1
ATOM 1188 O O . LEU A 1 151 ? 9.827 8.169 4.853 1.00 85.31 151 LEU A O 1
ATOM 1192 N N . GLY A 1 152 ? 11.662 6.943 5.256 1.00 87.06 152 GLY A N 1
ATOM 1193 C CA . GLY A 1 152 ? 10.933 5.750 5.696 1.00 87.06 152 GLY A CA 1
ATOM 11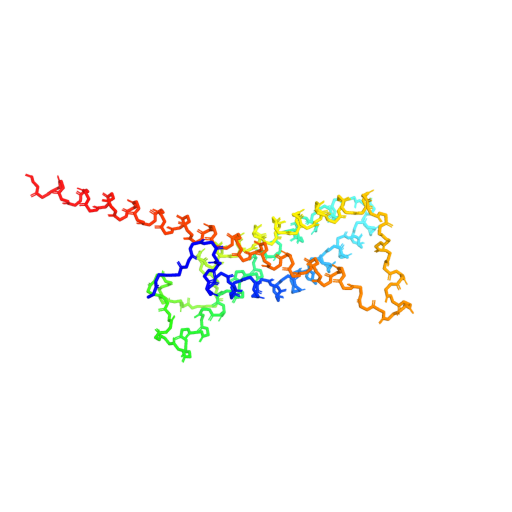94 C C . GLY A 1 152 ? 10.093 5.990 6.958 1.00 87.06 152 GLY A C 1
ATOM 1195 O O . GLY A 1 152 ? 8.923 5.606 7.014 1.00 87.06 152 GLY A O 1
ATOM 1196 N N . ILE A 1 153 ? 10.643 6.693 7.953 1.00 89.69 153 ILE A N 1
ATOM 1197 C CA . ILE A 1 153 ? 9.900 7.086 9.163 1.00 89.69 153 ILE 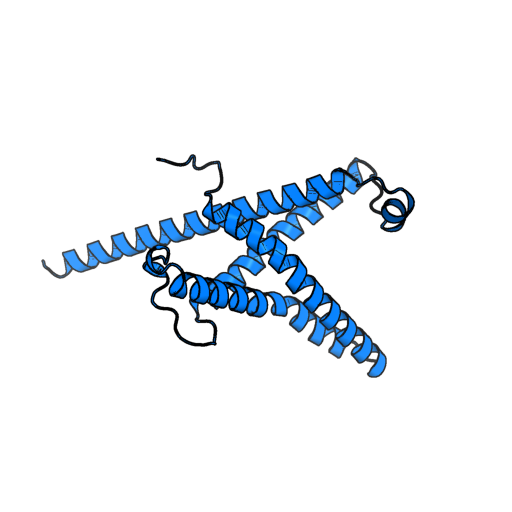A CA 1
ATOM 1198 C C . ILE A 1 153 ? 8.755 8.036 8.799 1.00 89.69 153 ILE A C 1
ATOM 1200 O O . ILE A 1 153 ? 7.631 7.855 9.267 1.00 89.69 153 ILE A O 1
ATOM 1204 N N . SER A 1 154 ? 9.009 9.019 7.935 1.00 90.38 154 SER A N 1
ATOM 1205 C CA . SER A 1 154 ? 7.995 9.979 7.479 1.00 90.38 154 SER A CA 1
ATOM 1206 C C . SER A 1 154 ? 6.871 9.292 6.702 1.00 90.38 154 SER A C 1
ATOM 1208 O O . SER A 1 154 ? 5.698 9.607 6.914 1.00 90.38 154 SER A O 1
ATOM 1210 N N . TRP A 1 155 ? 7.207 8.301 5.873 1.00 94.25 155 TRP A N 1
ATOM 1211 C CA . TRP A 1 155 ? 6.250 7.441 5.180 1.00 94.25 155 TRP A CA 1
ATOM 1212 C C . TRP A 1 155 ? 5.361 6.682 6.172 1.00 94.25 155 TRP A C 1
ATOM 1214 O O . TRP A 1 155 ? 4.136 6.666 6.031 1.00 94.25 155 TRP A O 1
ATOM 1224 N N . LEU A 1 156 ? 5.959 6.094 7.215 1.00 93.69 156 LEU A N 1
ATOM 1225 C CA . LEU A 1 156 ? 5.228 5.344 8.239 1.00 93.69 156 LEU A CA 1
ATOM 1226 C C . LEU A 1 156 ? 4.301 6.256 9.055 1.00 93.69 156 LEU A C 1
ATOM 1228 O O . LEU A 1 156 ? 3.145 5.907 9.300 1.00 93.69 156 LEU A O 1
ATOM 1232 N N . VAL A 1 157 ? 4.786 7.441 9.437 1.00 93.94 157 VAL A N 1
ATOM 1233 C CA . VAL A 1 157 ? 3.987 8.468 10.121 1.00 93.94 157 VAL A CA 1
ATOM 1234 C C . VAL A 1 157 ? 2.811 8.892 9.240 1.00 93.94 157 VAL A C 1
ATOM 1236 O O . VAL A 1 157 ? 1.676 8.927 9.716 1.00 93.94 157 VAL A O 1
ATOM 1239 N N . CYS A 1 158 ? 3.050 9.161 7.954 1.00 94.75 158 CYS A N 1
ATOM 1240 C CA . CYS A 1 158 ? 2.004 9.520 6.998 1.00 94.75 158 CYS A CA 1
ATOM 1241 C C . CYS A 1 158 ? 0.931 8.423 6.904 1.00 94.75 158 CYS A C 1
ATOM 1243 O O . CYS A 1 158 ? -0.259 8.710 7.059 1.00 94.75 158 CYS A O 1
ATOM 1245 N N . ALA A 1 159 ? 1.340 7.159 6.767 1.00 94.88 159 ALA A N 1
ATOM 1246 C CA . ALA A 1 159 ? 0.425 6.020 6.753 1.00 94.88 159 ALA A CA 1
ATOM 1247 C C . ALA A 1 159 ? -0.404 5.917 8.049 1.00 94.88 159 ALA A C 1
ATOM 1249 O O . ALA A 1 159 ? -1.619 5.712 7.989 1.00 94.88 159 ALA A O 1
ATOM 1250 N N . ALA A 1 160 ? 0.211 6.117 9.220 1.00 94.50 160 ALA A N 1
ATOM 1251 C CA . ALA A 1 160 ? -0.494 6.094 10.503 1.00 94.50 160 ALA A CA 1
ATOM 1252 C C . ALA A 1 160 ? -1.568 7.193 10.598 1.00 94.50 160 ALA A C 1
ATOM 1254 O O . ALA A 1 160 ? -2.687 6.926 11.047 1.00 94.50 160 ALA A O 1
ATOM 1255 N N . TYR A 1 161 ? -1.269 8.407 10.126 1.00 94.00 161 TYR A N 1
ATOM 1256 C CA . TYR A 1 161 ? -2.253 9.491 10.061 1.00 94.00 161 TYR A CA 1
ATOM 1257 C C . TYR A 1 161 ? -3.376 9.204 9.058 1.00 94.00 161 TYR A C 1
ATOM 1259 O O . TYR A 1 161 ? -4.542 9.450 9.369 1.00 94.00 161 TYR A O 1
ATOM 1267 N N . LEU A 1 162 ? -3.069 8.636 7.889 1.00 94.31 162 LEU A N 1
ATOM 1268 C CA . LEU A 1 162 ? -4.088 8.248 6.908 1.00 94.31 162 LEU A CA 1
ATOM 1269 C C . LEU A 1 162 ? -5.047 7.190 7.476 1.00 94.31 162 LEU A C 1
ATOM 1271 O O . LEU A 1 162 ? -6.266 7.342 7.365 1.00 94.31 162 LEU A O 1
ATOM 1275 N N . TYR A 1 163 ? -4.528 6.174 8.175 1.00 93.19 163 TYR A N 1
ATOM 1276 C CA . TYR A 1 163 ? -5.372 5.210 8.888 1.00 93.19 163 TYR A CA 1
ATOM 1277 C C . TYR A 1 163 ? -6.199 5.858 9.999 1.00 93.19 163 TYR A C 1
ATOM 1279 O O . TYR A 1 163 ? -7.355 5.488 10.207 1.00 93.19 163 TYR A O 1
ATOM 1287 N N . GLN A 1 164 ? -5.638 6.827 10.726 1.00 92.12 164 GLN A N 1
ATOM 1288 C CA . GLN A 1 164 ? -6.390 7.561 11.741 1.00 92.12 164 GLN A CA 1
ATOM 1289 C C . GLN A 1 164 ? -7.567 8.324 11.124 1.00 92.12 164 GLN A C 1
ATOM 1291 O O . GLN A 1 164 ? -8.678 8.257 11.656 1.00 92.12 164 GLN A O 1
ATOM 1296 N N . VAL A 1 165 ? -7.351 9.017 10.003 1.00 90.25 165 VAL A N 1
ATOM 1297 C CA . VAL A 1 165 ? -8.417 9.723 9.279 1.00 90.25 165 VAL A CA 1
ATOM 1298 C C . VAL A 1 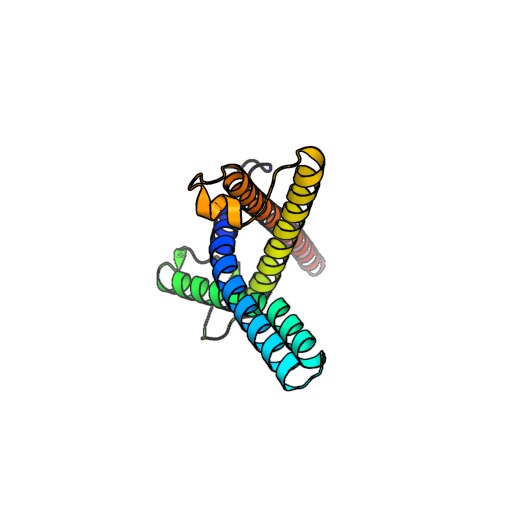165 ? -9.501 8.744 8.841 1.00 90.25 165 VAL A C 1
ATOM 1300 O O . VAL A 1 165 ? -10.677 8.989 9.113 1.00 90.25 165 VAL A O 1
ATOM 1303 N N . ALA A 1 166 ? -9.121 7.613 8.245 1.00 89.19 166 ALA A N 1
ATOM 1304 C CA . ALA A 1 166 ? -10.082 6.613 7.796 1.00 89.19 166 ALA A CA 1
ATOM 1305 C C . ALA A 1 166 ? -10.948 6.077 8.953 1.00 89.19 166 ALA A C 1
ATOM 1307 O O . ALA A 1 166 ? -12.176 6.095 8.865 1.00 89.19 166 ALA A O 1
ATOM 1308 N N . HIS A 1 167 ? -10.339 5.734 10.092 1.00 86.25 167 HIS A N 1
ATOM 1309 C CA . HIS A 1 167 ? -11.085 5.295 11.276 1.00 86.25 167 HIS A CA 1
ATOM 1310 C C . HIS A 1 167 ? -12.016 6.371 11.848 1.00 86.25 167 HIS A C 1
ATOM 1312 O O . HIS A 1 167 ? -13.109 6.066 12.334 1.00 86.25 167 HIS A O 1
ATOM 1318 N N . LEU A 1 168 ? -11.603 7.642 11.834 1.00 87.50 168 LEU A N 1
ATOM 1319 C CA . LEU A 1 168 ? -12.458 8.738 12.291 1.00 87.50 168 LEU A CA 1
ATOM 1320 C C . LEU A 1 168 ? -13.675 8.917 11.377 1.00 87.50 168 LEU A C 1
ATOM 1322 O O . LEU A 1 168 ? -14.772 9.184 11.878 1.00 87.50 168 LEU A O 1
ATOM 1326 N N . VAL A 1 169 ? -13.499 8.748 10.065 1.00 87.56 169 VAL A N 1
ATOM 1327 C CA . VAL A 1 169 ? -14.590 8.798 9.084 1.00 87.56 169 VAL A CA 1
ATOM 1328 C C . VAL A 1 169 ? -15.564 7.641 9.305 1.00 87.56 169 VAL A C 1
ATOM 1330 O O . VAL A 1 169 ? -16.760 7.891 9.457 1.00 87.56 169 VAL A O 1
ATOM 1333 N N . GLU A 1 170 ? -15.075 6.406 9.426 1.00 86.00 170 GLU A N 1
ATOM 1334 C CA . GLU A 1 170 ? -15.910 5.223 9.690 1.00 86.00 170 GLU A CA 1
ATOM 1335 C C . GLU A 1 170 ? -16.754 5.390 10.954 1.00 86.00 170 GLU A C 1
ATOM 1337 O O . GLU A 1 170 ? -17.975 5.222 10.925 1.00 86.00 170 GLU A O 1
ATOM 1342 N N . ARG A 1 171 ? -16.132 5.820 12.059 1.00 84.06 171 ARG A N 1
ATOM 1343 C CA . ARG A 1 171 ? -16.843 6.057 13.323 1.00 84.06 171 ARG A CA 1
ATOM 1344 C C . ARG A 1 171 ? -17.930 7.115 13.186 1.00 84.06 171 ARG A C 1
ATOM 1346 O O . ARG A 1 171 ? -19.014 6.951 13.747 1.00 84.06 171 ARG A O 1
ATOM 1353 N N . ARG A 1 172 ? -17.667 8.199 12.449 1.00 86.38 172 ARG A N 1
ATOM 1354 C CA . ARG A 1 172 ? -18.675 9.239 12.193 1.00 86.38 172 ARG A CA 1
ATOM 1355 C C . ARG A 1 172 ? -19.828 8.702 11.351 1.00 86.38 172 ARG A C 1
ATOM 1357 O O . ARG A 1 172 ? -20.979 8.971 11.689 1.00 86.38 172 ARG A O 1
ATOM 1364 N N . LEU A 1 173 ? -19.544 7.915 10.314 1.00 87.12 173 LEU A N 1
ATOM 1365 C CA . LEU A 1 173 ? -20.572 7.291 9.479 1.00 87.12 173 LEU A CA 1
ATOM 1366 C C . LEU A 1 173 ? -21.448 6.326 10.290 1.00 87.12 173 LEU A C 1
ATOM 1368 O O . LEU A 1 173 ? -22.674 6.412 10.218 1.00 87.12 173 LEU A O 1
ATOM 1372 N N . MET A 1 174 ? -20.850 5.479 11.132 1.00 85.69 174 MET A N 1
ATOM 1373 C CA . MET A 1 174 ? -21.592 4.568 12.015 1.00 85.69 174 MET A CA 1
ATOM 1374 C C . MET A 1 174 ? -22.430 5.316 13.065 1.00 85.69 174 MET A C 1
ATOM 1376 O O . MET A 1 174 ? -23.567 4.932 13.356 1.00 85.69 174 MET A O 1
ATOM 1380 N N . ALA A 1 175 ? -21.913 6.418 13.612 1.00 86.38 175 ALA A N 1
ATOM 1381 C CA . ALA A 1 175 ? -22.654 7.259 14.551 1.00 86.38 175 ALA A CA 1
ATOM 1382 C C . ALA A 1 175 ? -23.870 7.933 13.888 1.00 86.38 175 ALA A C 1
ATOM 1384 O O . ALA A 1 175 ? -24.952 7.971 14.473 1.00 86.38 175 ALA A O 1
ATOM 1385 N N . ILE A 1 176 ? -23.727 8.414 12.650 1.00 88.81 176 ILE A N 1
ATOM 1386 C CA . ILE A 1 176 ? -24.844 8.980 11.879 1.00 88.81 176 ILE A CA 1
ATOM 1387 C C . ILE A 1 176 ? -25.861 7.883 11.539 1.00 88.81 176 ILE A C 1
ATOM 1389 O O . ILE A 1 176 ? -27.057 8.065 11.764 1.00 88.81 176 ILE A O 1
ATOM 1393 N N . ALA A 1 177 ? -25.402 6.722 11.065 1.00 85.81 177 ALA A N 1
ATOM 1394 C CA . ALA A 1 177 ? -26.270 5.603 10.703 1.00 85.81 177 ALA A CA 1
ATOM 1395 C C . ALA A 1 177 ? -27.076 5.068 11.900 1.00 85.81 177 ALA A C 1
ATOM 1397 O O . ALA A 1 177 ? -28.271 4.790 11.765 1.00 85.81 177 ALA A O 1
ATOM 1398 N N . SER A 1 178 ? -26.455 4.956 13.079 1.00 85.00 178 SER A N 1
ATOM 1399 C CA . SER A 1 178 ? -27.143 4.526 14.304 1.00 85.00 178 SER A CA 1
ATOM 1400 C C . SER A 1 178 ? -28.166 5.559 14.783 1.00 85.00 178 SER A C 1
ATOM 1402 O O . SER A 1 178 ? -29.289 5.186 15.128 1.00 85.00 178 SER A O 1
ATOM 1404 N N . LYS A 1 179 ? -27.838 6.856 14.711 1.00 85.06 179 LYS A N 1
ATOM 1405 C CA . LYS A 1 179 ? -28.779 7.941 15.020 1.00 85.06 179 LYS A CA 1
ATOM 1406 C C . LYS A 1 179 ? -30.006 7.904 14.102 1.00 85.06 179 LYS A C 1
ATOM 1408 O O . LYS A 1 179 ? -31.129 7.925 14.599 1.00 85.06 179 LYS A O 1
ATOM 1413 N N . THR A 1 180 ? -29.808 7.786 12.788 1.00 83.56 180 THR A N 1
ATOM 1414 C CA . THR A 1 180 ? -30.905 7.696 11.805 1.00 83.56 180 THR A CA 1
ATOM 1415 C C . THR A 1 180 ? -31.778 6.463 12.034 1.00 83.56 180 THR A C 1
ATOM 1417 O O . THR A 1 180 ? -33.003 6.542 11.942 1.00 83.56 180 THR A O 1
ATOM 1420 N N . ARG A 1 181 ? -31.166 5.323 12.379 1.00 79.69 181 ARG A N 1
ATOM 1421 C CA . ARG A 1 181 ? -31.889 4.090 12.709 1.00 79.69 181 ARG A CA 1
ATOM 1422 C C . ARG A 1 181 ? -32.795 4.282 13.929 1.00 79.69 181 ARG A C 1
ATOM 1424 O O . ARG A 1 181 ? -33.971 3.947 13.843 1.00 79.69 181 ARG A O 1
ATOM 1431 N N . ASN A 1 182 ? -32.283 4.857 15.017 1.00 76.75 182 ASN A N 1
ATOM 1432 C CA . ASN A 1 182 ? -33.066 5.092 16.237 1.00 76.75 182 ASN A CA 1
ATOM 1433 C C . ASN A 1 182 ? -34.255 6.038 16.004 1.00 76.75 182 ASN A C 1
ATOM 1435 O O . ASN A 1 182 ? -35.343 5.775 16.507 1.00 76.75 182 ASN A O 1
ATOM 1439 N N . VAL A 1 183 ? -34.081 7.091 15.198 1.00 78.56 183 VAL A N 1
ATOM 1440 C CA . VAL A 1 183 ? -35.183 8.001 14.831 1.00 78.56 183 VAL A CA 1
ATOM 1441 C C . VAL A 1 183 ? -36.286 7.260 14.066 1.00 78.56 183 VAL A C 1
ATOM 1443 O O . VAL A 1 183 ? -37.461 7.428 14.378 1.00 78.56 183 VAL A O 1
ATOM 1446 N N . ARG A 1 184 ? -35.925 6.397 13.104 1.00 71.94 184 ARG A N 1
ATOM 1447 C CA . ARG A 1 184 ? -36.902 5.622 12.320 1.00 71.94 184 ARG A CA 1
ATOM 1448 C C . ARG A 1 184 ? -37.680 4.610 13.172 1.00 71.94 184 ARG A C 1
ATOM 1450 O O . ARG A 1 184 ? -38.864 4.432 12.929 1.00 71.94 184 ARG A O 1
ATOM 1457 N N . TYR A 1 185 ? -37.042 3.952 14.142 1.00 70.38 185 TYR A N 1
ATOM 1458 C CA . TYR A 1 185 ? -37.742 3.021 15.041 1.00 70.38 185 TYR A CA 1
ATOM 1459 C C . TYR A 1 185 ? -38.726 3.738 15.970 1.00 70.38 185 TYR A C 1
ATOM 1461 O O . TYR A 1 185 ? -39.826 3.239 16.174 1.00 70.38 185 TYR A O 1
ATOM 1469 N N . ASN A 1 186 ? -38.362 4.909 16.496 1.00 70.75 186 ASN A N 1
ATOM 1470 C CA . ASN A 1 186 ? -39.251 5.657 17.385 1.00 70.75 186 ASN A CA 1
ATOM 1471 C C . ASN A 1 186 ? -40.457 6.254 16.641 1.00 70.75 186 ASN A C 1
ATOM 1473 O O . ASN A 1 186 ? -41.552 6.216 17.177 1.00 70.75 186 ASN A O 1
ATOM 1477 N N . GLY A 1 187 ? -40.294 6.714 15.394 1.00 64.81 187 GLY A N 1
ATOM 1478 C CA . GLY A 1 187 ? -41.406 7.249 14.590 1.00 64.81 187 GLY A CA 1
ATOM 1479 C C . GLY A 1 187 ? -42.359 6.208 13.980 1.00 64.81 187 GLY A C 1
ATOM 1480 O O . GLY A 1 187 ? -43.306 6.593 13.311 1.00 64.81 187 GLY A O 1
ATOM 1481 N N . LEU A 1 188 ? -42.099 4.906 14.149 1.00 65.88 188 LEU A N 1
ATOM 1482 C CA . LEU A 1 188 ? -43.014 3.818 13.758 1.00 65.88 188 LEU A CA 1
ATOM 1483 C C . LEU A 1 188 ? -43.849 3.292 14.938 1.00 65.88 188 LEU A C 1
ATOM 1485 O O . LEU A 1 188 ? -44.722 2.454 14.732 1.00 65.88 188 LEU A O 1
ATOM 1489 N N . ASN A 1 189 ? -43.551 3.749 16.157 1.00 58.38 189 ASN A N 1
ATOM 1490 C CA . ASN A 1 189 ? -44.214 3.334 17.394 1.00 58.38 189 ASN A CA 1
ATOM 1491 C C . ASN A 1 189 ? -45.125 4.438 17.976 1.00 58.38 189 ASN A C 1
ATOM 1493 O O . ASN A 1 189 ? -45.588 4.296 19.107 1.00 58.38 189 ASN A O 1
ATOM 1497 N N . GLU A 1 190 ? -45.354 5.515 17.219 1.00 49.94 190 GLU A N 1
ATOM 1498 C CA . GLU A 1 190 ? -46.335 6.583 17.476 1.00 49.94 190 GLU A CA 1
ATOM 1499 C C . GLU A 1 190 ? -47.466 6.497 16.445 1.00 49.94 190 GLU A C 1
ATOM 1501 O O . GLU A 1 190 ? -48.633 6.717 16.843 1.00 49.94 190 GLU A O 1
#

Secondary structure (DSSP, 8-state):
----TTS--HHHHHHHHHHHHHHHHHHHHHHHHHHHHHHHHHHTTSSHHHHHHHHHHHHTHHHHHHHHHHHHHHHHHHH-GGGS-GGG----SSSPPHHHHHHHHHHHHHHHHHHHHHHHHHHHHHHHH-----HHHHHHH----HHHHHHHHHHHHHHHHHHHHHHHHHHHHHHHHHHHHHHHHHTT--

Radius of gyration: 21.56 Å; chains: 1; bounding box: 77×43×59 Å

pLDDT: mean 82.89, std 13.53, range [44.94, 96.44]